Protein AF-A0AA46DY26-F1 (afdb_monomer_lite)

Radius of gyration: 20.24 Å; chains: 1; bounding box: 43×46×60 Å

Sequence (176 aa):
MKKRFLIAGLIAIAVITSTYAHGGAGKMSGNGYNRNSKNLNNRDYKFTNEEIEKYETELRAKYNIKNDEKIDYKKLTDKELEEFGEILMDSMVYDKERHEFMEKLMGGDNSEQLKYMHINTAINYLEGYGFGMGGMMGNNGIWGNNSDALDILKERYAKGEITKEEYNEMKAELTK

Structure (mmCIF, N/CA/C/O backbone):
data_AF-A0AA46DY26-F1
#
_entry.id   AF-A0AA46DY26-F1
#
loop_
_atom_site.group_PDB
_atom_site.id
_atom_site.type_symbol
_atom_site.label_atom_id
_atom_site.label_alt_id
_atom_site.label_comp_id
_atom_site.label_asym_id
_atom_site.label_entity_id
_atom_site.label_seq_id
_atom_site.pdbx_PDB_ins_code
_atom_site.Cartn_x
_atom_site.Cartn_y
_atom_site.Cartn_z
_atom_site.occupancy
_atom_site.B_iso_or_equiv
_atom_site.auth_seq_id
_atom_site.auth_comp_id
_atom_site.auth_asym_id
_atom_site.auth_atom_id
_atom_site.pdbx_PDB_model_num
ATOM 1 N N . MET A 1 1 ? 27.846 18.711 -0.268 1.00 37.69 1 MET A N 1
ATOM 2 C CA . MET A 1 1 ? 27.254 19.287 0.962 1.00 37.69 1 MET A CA 1
ATOM 3 C C . MET A 1 1 ? 25.818 18.792 1.076 1.00 37.69 1 MET A C 1
ATOM 5 O O . MET A 1 1 ? 24.986 19.203 0.281 1.00 37.69 1 MET A O 1
ATOM 9 N N . LYS A 1 2 ? 25.549 17.829 1.967 1.00 38.03 2 LYS A N 1
ATOM 10 C CA . LYS A 1 2 ? 24.224 17.205 2.123 1.00 38.03 2 LYS A CA 1
ATOM 11 C C . LYS A 1 2 ? 23.403 18.022 3.128 1.00 38.03 2 LYS A C 1
ATOM 13 O O . LYS A 1 2 ? 23.804 18.128 4.285 1.00 38.03 2 LYS A O 1
ATOM 18 N N . LYS A 1 3 ? 22.293 18.622 2.686 1.00 47.41 3 LYS A N 1
ATOM 19 C CA . LYS A 1 3 ? 21.331 19.303 3.564 1.00 47.41 3 LYS A CA 1
ATOM 20 C C . LYS A 1 3 ? 20.480 18.239 4.258 1.00 47.41 3 LYS A C 1
ATOM 22 O O . LYS A 1 3 ? 19.760 17.500 3.598 1.00 47.41 3 LYS A O 1
ATOM 27 N N . ARG A 1 4 ? 20.612 18.140 5.580 1.00 51.97 4 ARG A N 1
ATOM 28 C CA . ARG A 1 4 ? 19.738 17.341 6.442 1.00 51.97 4 ARG A CA 1
ATOM 29 C C . ARG A 1 4 ? 18.490 18.172 6.734 1.00 51.97 4 ARG A C 1
ATOM 31 O O . ARG A 1 4 ? 18.613 19.248 7.313 1.00 51.97 4 ARG A O 1
ATOM 38 N N . PHE A 1 5 ? 17.323 17.697 6.314 1.00 44.28 5 PHE A N 1
ATOM 39 C CA . PHE A 1 5 ? 16.048 18.259 6.743 1.00 44.28 5 PHE A CA 1
ATOM 40 C C . PHE A 1 5 ? 15.760 17.771 8.166 1.00 44.28 5 PHE A C 1
ATOM 42 O O . PHE A 1 5 ? 15.645 16.574 8.413 1.00 44.28 5 PHE A O 1
ATOM 49 N N . LEU A 1 6 ? 15.715 18.711 9.109 1.00 45.72 6 LEU A N 1
ATOM 50 C CA . LEU A 1 6 ? 15.220 18.497 10.464 1.00 45.72 6 LEU A CA 1
ATOM 51 C C . LEU A 1 6 ? 13.690 18.504 10.408 1.00 45.72 6 LEU A C 1
ATOM 53 O O . LEU A 1 6 ? 13.089 19.550 10.173 1.00 45.72 6 LEU A O 1
ATOM 57 N N . ILE A 1 7 ? 13.067 17.348 10.623 1.00 47.12 7 ILE A N 1
ATOM 58 C CA . ILE A 1 7 ? 11.626 17.252 10.865 1.00 47.12 7 ILE A CA 1
ATOM 59 C C . ILE A 1 7 ? 11.405 17.608 12.337 1.00 47.12 7 ILE A C 1
ATOM 61 O O . ILE A 1 7 ? 11.557 16.777 13.229 1.00 47.12 7 ILE A O 1
ATOM 65 N N . ALA A 1 8 ? 11.102 18.878 12.600 1.00 45.31 8 ALA A N 1
ATOM 66 C CA . ALA A 1 8 ? 10.642 19.345 13.901 1.00 45.31 8 ALA A CA 1
ATOM 67 C C . ALA A 1 8 ? 9.125 19.117 14.008 1.00 45.31 8 ALA A C 1
ATOM 69 O O . ALA A 1 8 ? 8.331 20.029 13.792 1.00 45.31 8 ALA A O 1
ATOM 70 N N . GLY A 1 9 ? 8.725 17.880 14.304 1.00 41.44 9 GLY A N 1
ATOM 71 C CA . GLY A 1 9 ? 7.358 17.539 14.698 1.00 41.44 9 GLY A CA 1
ATOM 72 C C . GLY A 1 9 ? 7.229 17.570 16.218 1.00 41.44 9 GLY A C 1
ATOM 73 O O . GLY A 1 9 ? 7.460 16.564 16.880 1.00 41.44 9 GLY A O 1
ATOM 74 N N . LEU A 1 10 ? 6.893 18.729 16.783 1.00 42.56 10 LEU A N 1
ATOM 75 C CA . LEU A 1 10 ? 6.471 18.850 18.181 1.00 42.56 10 LEU A CA 1
ATOM 76 C C . LEU A 1 10 ? 5.038 18.311 18.298 1.00 42.56 10 LEU A C 1
ATOM 78 O O . LEU A 1 10 ? 4.084 19.028 18.009 1.00 42.56 10 LEU A O 1
ATOM 82 N N . ILE A 1 11 ? 4.883 17.053 18.712 1.00 47.75 11 ILE A N 1
ATOM 83 C CA . ILE A 1 11 ? 3.586 16.505 19.121 1.00 47.75 11 ILE A CA 1
ATOM 84 C C . ILE A 1 11 ? 3.580 16.455 20.644 1.00 47.75 11 ILE A C 1
ATOM 86 O O . ILE A 1 11 ? 4.357 15.736 21.271 1.00 47.75 11 ILE A O 1
ATOM 90 N N . ALA A 1 12 ? 2.717 17.272 21.242 1.00 37.62 12 ALA A N 1
ATOM 91 C CA . ALA A 1 12 ? 2.448 17.235 22.667 1.00 37.62 12 ALA A CA 1
ATOM 92 C C . ALA A 1 12 ? 1.807 15.883 23.016 1.00 37.62 12 ALA A C 1
ATOM 94 O O . ALA A 1 12 ? 0.663 15.614 22.654 1.00 37.62 12 ALA A O 1
ATOM 95 N N . ILE A 1 13 ? 2.554 15.031 23.715 1.00 42.12 13 ILE A N 1
ATOM 96 C CA . ILE A 1 13 ? 2.046 13.776 24.267 1.00 42.12 13 ILE A CA 1
ATOM 97 C C . ILE A 1 13 ? 1.221 14.130 25.506 1.00 42.12 13 ILE A C 1
ATOM 99 O O . ILE A 1 13 ? 1.764 14.374 26.584 1.00 42.12 13 ILE A O 1
ATOM 103 N N . ALA A 1 14 ? -0.101 14.173 25.360 1.00 41.03 14 ALA A N 1
ATOM 104 C CA . ALA A 1 14 ? -0.999 14.132 26.503 1.00 41.03 14 ALA A CA 1
ATOM 105 C C . ALA A 1 14 ? -1.011 12.692 27.040 1.00 41.03 14 ALA A C 1
ATOM 107 O O . ALA A 1 14 ? -1.691 11.819 26.506 1.00 41.03 14 ALA A O 1
ATOM 108 N N . VAL A 1 15 ? -0.221 12.432 28.083 1.00 40.59 15 VAL A N 1
ATOM 109 C CA . VAL A 1 15 ? -0.263 11.164 28.819 1.00 40.59 15 VAL A CA 1
ATOM 110 C C . VAL A 1 15 ? -1.562 11.134 29.624 1.00 40.59 15 VAL A C 1
ATOM 112 O O . VAL A 1 15 ? -1.638 11.671 30.727 1.00 40.59 15 VAL A O 1
ATOM 115 N N . ILE A 1 16 ? -2.605 10.521 29.069 1.00 45.31 16 ILE A N 1
ATOM 116 C CA . ILE A 1 16 ? -3.805 10.167 29.827 1.00 45.31 16 ILE A CA 1
ATOM 117 C C . ILE A 1 16 ? -3.518 8.817 30.485 1.00 45.31 16 ILE A C 1
ATOM 119 O O . ILE A 1 16 ? -3.601 7.767 29.853 1.00 45.31 16 ILE A O 1
ATOM 123 N N . THR A 1 17 ? -3.150 8.830 31.764 1.00 39.25 17 THR A N 1
ATOM 124 C CA . THR A 1 17 ? -3.073 7.608 32.570 1.00 39.25 17 THR A CA 1
ATOM 125 C C . THR A 1 17 ? -4.491 7.139 32.892 1.00 39.25 17 THR A C 1
ATOM 127 O O . THR A 1 17 ? -5.068 7.548 33.899 1.00 39.25 17 THR A O 1
ATOM 130 N N . SER A 1 18 ? -5.078 6.290 32.046 1.00 40.31 18 SER A N 1
ATOM 131 C CA . SER A 1 18 ? -6.274 5.540 32.426 1.00 40.31 18 SER A CA 1
ATOM 132 C C . SER A 1 18 ? -5.855 4.326 33.253 1.00 40.31 18 SER A C 1
ATOM 134 O O . SER A 1 18 ? -5.157 3.432 32.772 1.00 40.31 18 SER A O 1
ATOM 136 N N . THR A 1 19 ? -6.272 4.296 34.511 1.00 39.16 19 THR A N 1
ATOM 137 C CA . THR A 1 19 ? -6.144 3.141 35.399 1.00 39.16 19 THR A CA 1
ATOM 138 C C . THR A 1 19 ? -6.890 1.943 34.812 1.00 39.16 19 THR A C 1
ATOM 140 O O . THR A 1 19 ? -8.111 1.979 34.668 1.00 39.16 19 THR A O 1
ATOM 143 N N . TYR A 1 20 ? -6.153 0.882 34.484 1.00 36.28 20 TYR A N 1
ATOM 144 C CA . TYR A 1 20 ? -6.699 -0.399 34.045 1.00 36.28 20 TYR A CA 1
ATOM 145 C C . TYR A 1 20 ? -7.425 -1.097 35.202 1.00 36.28 20 TYR A C 1
ATOM 147 O O . TYR A 1 20 ? -6.793 -1.606 36.127 1.00 36.28 20 TYR A O 1
ATOM 155 N N . ALA A 1 21 ? -8.753 -1.166 35.122 1.00 34.16 21 ALA A N 1
ATOM 156 C CA . ALA A 1 21 ? -9.543 -2.143 35.857 1.00 34.16 21 ALA A CA 1
ATOM 157 C C . ALA A 1 21 ? -9.731 -3.385 34.972 1.00 34.16 21 ALA A C 1
ATOM 159 O O . ALA A 1 21 ? -10.249 -3.304 33.861 1.00 34.16 21 ALA A O 1
ATOM 160 N N . HIS A 1 22 ? -9.269 -4.531 35.472 1.00 40.31 22 HIS A N 1
ATOM 161 C CA . HIS A 1 22 ? -9.513 -5.851 34.900 1.00 40.31 22 HIS A CA 1
ATOM 162 C C . HIS A 1 22 ? -11.003 -6.209 34.976 1.00 40.31 22 HIS A C 1
ATOM 164 O O . HIS A 1 22 ? -11.593 -6.148 36.054 1.00 40.31 22 HIS A O 1
ATOM 170 N N . GLY A 1 23 ? -11.580 -6.692 33.874 1.00 32.81 23 GLY A N 1
ATOM 171 C CA . GLY A 1 23 ? -12.849 -7.417 33.916 1.00 32.81 23 GLY A CA 1
ATOM 172 C C . GLY A 1 23 ? -13.535 -7.537 32.559 1.00 32.81 23 GLY A C 1
ATOM 173 O O . GLY A 1 23 ? -14.047 -6.552 32.047 1.00 32.81 23 GLY A O 1
ATOM 174 N N . GLY A 1 24 ? -13.604 -8.756 32.016 1.00 30.25 24 GLY A N 1
ATOM 175 C CA . GLY A 1 24 ? -14.543 -9.092 30.941 1.00 30.25 24 GLY A CA 1
ATOM 176 C C . GLY A 1 24 ? -13.944 -9.924 29.816 1.00 30.25 24 GLY A C 1
ATOM 177 O O . GLY A 1 24 ? -13.520 -9.396 28.797 1.00 30.25 24 GLY A O 1
ATOM 178 N N . ALA A 1 25 ? -13.957 -11.246 29.983 1.00 39.62 25 ALA A N 1
ATOM 179 C CA . ALA A 1 25 ? -13.706 -12.200 28.913 1.00 39.62 25 ALA A CA 1
ATOM 180 C C . ALA A 1 25 ? -14.820 -12.117 27.849 1.00 39.62 25 ALA A C 1
ATOM 182 O O . ALA A 1 25 ? -15.872 -12.741 27.988 1.00 39.62 25 ALA A O 1
ATOM 183 N N . GLY A 1 26 ? -14.582 -11.352 26.783 1.00 33.84 26 GLY A N 1
ATOM 184 C CA . GLY A 1 26 ? -15.334 -11.411 25.532 1.00 33.84 26 GLY A CA 1
ATOM 185 C C . GLY A 1 26 ? -14.635 -12.358 24.561 1.00 33.84 26 GLY A C 1
ATOM 186 O O . GLY A 1 26 ? -13.538 -12.081 24.089 1.00 33.84 26 GLY A O 1
ATOM 187 N N . LYS A 1 27 ? -15.250 -13.509 24.284 1.00 37.09 27 LYS A N 1
ATOM 188 C CA . LYS A 1 27 ? -14.771 -14.479 23.293 1.00 37.09 27 LYS A CA 1
ATOM 189 C C . LYS A 1 27 ? -14.920 -13.882 21.888 1.00 37.09 27 LYS A C 1
ATOM 191 O O . LYS A 1 27 ? -16.013 -13.920 21.333 1.00 37.09 27 LYS A O 1
ATOM 196 N N . MET A 1 28 ? -13.842 -13.365 21.302 1.00 37.88 28 MET A N 1
ATOM 197 C CA . MET A 1 28 ? -13.790 -13.127 19.857 1.00 37.88 28 MET A CA 1
ATOM 198 C C . MET A 1 28 ? -13.434 -14.444 19.165 1.00 37.88 28 MET A C 1
ATOM 200 O O . MET A 1 28 ? -12.349 -14.999 19.334 1.00 37.88 28 MET A O 1
ATOM 204 N N . SER A 1 29 ? -14.417 -14.975 18.443 1.00 33.75 29 SER A N 1
ATOM 205 C CA . SER A 1 29 ? -14.320 -16.159 17.596 1.00 33.75 29 SER A CA 1
ATOM 206 C C . SER A 1 29 ? -13.373 -15.872 16.431 1.00 33.75 29 SER A C 1
ATOM 208 O O . SER A 1 29 ? -13.790 -15.355 15.399 1.00 33.75 29 SER A O 1
ATOM 210 N N . GLY A 1 30 ? -12.089 -16.183 16.612 1.00 34.66 30 GLY A N 1
ATOM 211 C CA . GLY A 1 30 ? -11.100 -16.160 15.542 1.00 34.66 30 GLY A CA 1
ATOM 212 C C . GLY A 1 30 ? -11.401 -17.243 14.510 1.00 34.66 30 GLY A C 1
ATOM 213 O O . GLY A 1 30 ? -11.347 -18.433 14.821 1.00 34.66 30 GLY A O 1
ATOM 214 N N . ASN A 1 31 ? -11.699 -16.833 13.277 1.00 36.47 31 ASN A N 1
ATOM 215 C CA . ASN A 1 31 ? -11.614 -17.732 12.132 1.00 36.47 31 ASN A CA 1
ATOM 216 C C . ASN A 1 31 ? -10.130 -18.039 11.884 1.00 36.47 31 ASN A C 1
ATOM 218 O O . ASN A 1 31 ? -9.300 -17.140 11.762 1.00 36.47 31 ASN A O 1
ATOM 222 N N . GLY A 1 32 ? -9.801 -19.328 11.926 1.00 30.38 32 GLY A N 1
ATOM 223 C CA . GLY A 1 32 ? -8.446 -19.833 12.090 1.00 30.38 32 GLY A CA 1
ATOM 224 C C . GLY A 1 32 ? -7.531 -19.611 10.889 1.00 30.38 32 GLY A C 1
ATOM 225 O O . GLY A 1 32 ? -7.782 -20.111 9.796 1.00 30.38 32 GLY A O 1
ATOM 226 N N . TYR A 1 33 ? -6.390 -18.978 11.149 1.00 33.88 33 TYR A N 1
ATOM 227 C CA . TYR A 1 33 ? -5.194 -19.134 10.331 1.00 33.88 33 TYR A CA 1
ATOM 228 C C . TYR A 1 33 ? -4.517 -20.464 10.686 1.00 33.88 33 TYR A C 1
ATOM 230 O O . TYR A 1 33 ? -3.976 -20.646 11.780 1.00 33.88 33 TYR A O 1
ATOM 238 N N . ASN A 1 34 ? -4.571 -21.413 9.753 1.00 32.88 34 ASN A N 1
ATOM 239 C CA . ASN A 1 34 ? -3.884 -22.697 9.829 1.00 32.88 34 ASN A CA 1
ATOM 240 C C . ASN A 1 34 ? -2.366 -22.487 9.661 1.00 32.88 34 ASN A C 1
ATOM 242 O O . ASN A 1 34 ? -1.871 -22.310 8.550 1.00 32.88 34 ASN A O 1
ATOM 246 N N . ARG A 1 35 ? -1.626 -22.489 10.777 1.00 41.19 35 ARG A N 1
ATOM 247 C CA . ARG A 1 35 ? -0.157 -22.494 10.802 1.00 41.19 35 ARG A CA 1
ATOM 248 C C . ARG A 1 35 ? 0.355 -23.920 10.636 1.00 41.19 35 ARG A C 1
ATOM 250 O O . ARG A 1 35 ? 0.384 -24.687 11.597 1.00 41.19 35 ARG A O 1
ATOM 257 N N . ASN A 1 36 ? 0.826 -24.248 9.439 1.00 35.44 36 ASN A N 1
ATOM 258 C CA . ASN A 1 36 ? 1.697 -25.399 9.242 1.00 35.44 36 ASN A CA 1
ATOM 259 C C . ASN A 1 36 ? 2.683 -25.134 8.092 1.00 35.44 36 ASN A C 1
ATOM 261 O O . ASN A 1 36 ? 2.473 -25.567 6.965 1.00 35.44 36 ASN A O 1
ATOM 265 N N . SER A 1 37 ? 3.788 -24.443 8.379 1.00 37.09 37 SER A N 1
ATOM 266 C CA . SER A 1 37 ? 5.026 -24.636 7.621 1.00 37.09 37 SER A CA 1
ATOM 267 C C . SER A 1 37 ? 6.149 -24.927 8.616 1.00 37.09 37 SER A C 1
ATOM 269 O O . SER A 1 37 ? 6.512 -24.123 9.472 1.00 37.09 37 SER A O 1
ATOM 271 N N . LYS A 1 38 ? 6.615 -26.176 8.589 1.00 41.06 38 LYS A N 1
ATOM 272 C CA . LYS A 1 38 ? 7.798 -26.615 9.323 1.00 41.06 38 LYS A CA 1
ATOM 273 C C . LYS A 1 38 ? 9.011 -26.413 8.427 1.00 41.06 38 LYS A C 1
ATOM 275 O O . LYS A 1 38 ? 8.994 -26.876 7.293 1.00 41.06 38 LYS A O 1
ATOM 280 N N . ASN A 1 39 ? 10.059 -25.860 9.036 1.00 37.75 39 ASN A N 1
ATOM 281 C CA . ASN A 1 39 ? 11.457 -25.848 8.605 1.00 37.75 39 ASN A CA 1
ATOM 282 C C . ASN A 1 39 ? 11.775 -25.122 7.298 1.00 37.75 39 ASN A C 1
ATOM 284 O O . ASN A 1 39 ? 11.550 -25.669 6.230 1.00 37.75 39 ASN A O 1
ATOM 288 N N . LEU A 1 40 ? 12.476 -23.992 7.426 1.00 36.84 40 LEU A N 1
ATOM 289 C CA . LEU A 1 40 ? 13.821 -23.795 6.875 1.00 36.84 40 LEU A CA 1
ATOM 290 C C . LEU A 1 40 ? 14.530 -22.729 7.734 1.00 36.84 40 LEU A C 1
ATOM 292 O O . LEU A 1 40 ? 13.977 -21.673 8.025 1.00 36.84 40 LEU A O 1
ATOM 296 N N . ASN A 1 41 ? 15.729 -23.059 8.209 1.00 40.97 41 ASN A N 1
ATOM 297 C CA . ASN A 1 41 ? 16.563 -22.206 9.051 1.00 40.97 41 ASN A CA 1
ATOM 298 C C . ASN A 1 41 ? 17.195 -21.075 8.222 1.00 40.97 41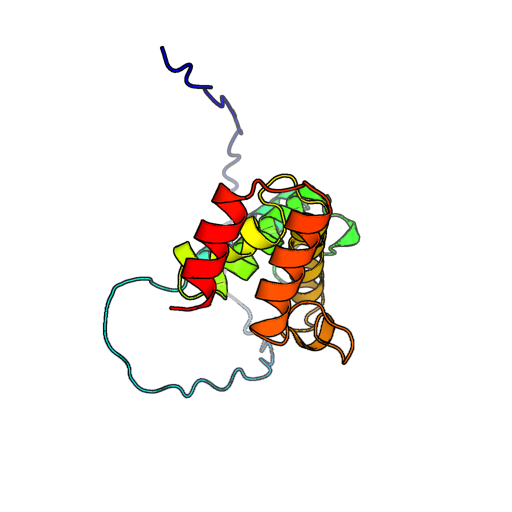 ASN A C 1
ATOM 300 O O . ASN A 1 41 ? 17.757 -21.371 7.168 1.00 40.97 41 ASN A O 1
ATOM 304 N N . ASN A 1 42 ? 17.199 -19.846 8.761 1.00 35.56 42 ASN A N 1
ATOM 305 C CA . ASN A 1 42 ? 18.363 -18.951 8.948 1.00 35.56 42 ASN A CA 1
ATOM 306 C C . ASN A 1 42 ? 18.032 -17.451 8.719 1.00 35.56 42 ASN A C 1
ATOM 308 O O . ASN A 1 42 ? 17.658 -17.066 7.615 1.00 35.56 42 ASN A O 1
ATOM 312 N N . ARG A 1 43 ? 18.326 -16.640 9.755 1.00 36.66 43 ARG A N 1
ATOM 313 C CA . ARG A 1 43 ? 18.389 -15.160 9.863 1.00 36.66 43 ARG A CA 1
ATOM 314 C C . ARG A 1 43 ? 17.100 -14.376 10.172 1.00 36.66 43 ARG A C 1
ATOM 316 O O . ARG A 1 43 ? 16.462 -13.816 9.296 1.00 36.66 43 ARG A O 1
ATOM 323 N N . ASP A 1 44 ? 16.796 -14.296 11.470 1.00 39.75 44 ASP A N 1
ATOM 324 C CA . ASP A 1 44 ? 16.598 -13.053 12.244 1.00 39.75 44 ASP A CA 1
ATOM 325 C C . ASP A 1 44 ? 15.869 -11.865 11.590 1.00 39.75 44 ASP A C 1
ATOM 327 O O . ASP A 1 44 ? 16.287 -10.718 11.738 1.00 39.75 44 ASP A O 1
ATOM 331 N N . TYR A 1 45 ? 14.723 -12.103 10.956 1.00 39.34 45 TYR A N 1
ATOM 332 C CA . TYR A 1 45 ? 13.703 -11.066 10.834 1.00 39.34 45 TYR A CA 1
ATOM 333 C C . TYR A 1 45 ? 12.423 -11.545 11.505 1.00 39.34 45 TYR A C 1
ATOM 335 O O . TYR A 1 45 ? 11.709 -12.432 11.032 1.00 39.34 45 TYR A O 1
ATOM 343 N N . LYS A 1 46 ? 12.193 -11.013 12.705 1.00 42.78 46 LYS A N 1
ATOM 344 C CA . LYS A 1 46 ? 11.006 -11.294 13.495 1.00 42.78 46 LYS A CA 1
ATOM 345 C C . LYS A 1 46 ? 9.883 -10.469 12.881 1.00 42.78 46 LYS A C 1
ATOM 347 O O . LYS A 1 46 ? 9.800 -9.277 13.114 1.00 42.78 46 LYS A O 1
ATOM 352 N N . PHE A 1 47 ? 9.068 -11.140 12.077 1.00 52.16 47 PHE A N 1
ATOM 353 C CA . PHE A 1 47 ? 7.682 -10.798 11.769 1.00 52.16 47 PHE A CA 1
ATOM 354 C C . PHE A 1 47 ? 7.066 -10.018 12.933 1.00 52.16 47 PHE A C 1
ATOM 356 O O . PHE A 1 47 ? 7.028 -10.564 14.045 1.00 52.16 47 PHE A O 1
ATOM 363 N N . THR A 1 48 ? 6.585 -8.791 12.733 1.00 59.84 48 THR A N 1
ATOM 364 C CA . THR A 1 48 ? 5.847 -8.149 13.814 1.00 59.84 48 THR A CA 1
ATOM 365 C C . THR A 1 48 ? 4.483 -7.669 13.354 1.00 59.84 48 THR A C 1
ATOM 367 O O . THR A 1 48 ? 4.319 -6.628 12.734 1.00 59.84 48 THR A O 1
ATOM 370 N N . ASN A 1 49 ? 3.467 -8.406 13.801 1.00 74.94 49 ASN A N 1
ATOM 371 C CA . ASN A 1 49 ? 2.155 -7.821 14.047 1.00 74.94 49 ASN A CA 1
ATOM 372 C C . ASN A 1 49 ? 2.272 -6.520 14.868 1.00 74.94 49 ASN A C 1
ATOM 374 O O . ASN A 1 49 ? 1.358 -5.722 14.824 1.00 74.94 49 ASN A O 1
ATOM 378 N N . GLU A 1 50 ? 3.386 -6.283 15.573 1.00 86.00 50 GLU A N 1
ATOM 379 C CA . GLU A 1 50 ? 3.681 -5.058 16.321 1.00 86.00 50 GLU A CA 1
ATOM 380 C C . GLU A 1 50 ? 3.626 -3.788 15.463 1.00 86.00 50 GLU A C 1
ATOM 382 O O . GLU A 1 50 ? 3.039 -2.815 15.919 1.00 86.00 50 GLU A O 1
ATOM 387 N N . GLU A 1 51 ? 4.176 -3.757 14.242 1.00 88.12 51 GLU A N 1
ATOM 388 C CA . GLU A 1 51 ? 4.105 -2.551 13.392 1.00 88.12 51 GLU A CA 1
ATOM 389 C C . GLU A 1 51 ? 2.675 -2.274 12.916 1.00 88.12 51 GLU A C 1
ATOM 391 O O . GLU A 1 51 ? 2.214 -1.132 12.971 1.00 88.12 51 GLU A O 1
ATOM 396 N N . ILE A 1 52 ? 1.946 -3.331 12.551 1.00 90.69 52 ILE A N 1
ATOM 397 C CA . ILE A 1 52 ? 0.524 -3.265 12.193 1.00 90.69 52 ILE A CA 1
ATOM 398 C C . ILE A 1 52 ? -0.304 -2.791 13.398 1.00 90.69 52 ILE A C 1
ATOM 400 O O . ILE A 1 52 ? -1.049 -1.821 13.300 1.00 90.69 52 ILE A O 1
ATOM 404 N N . GLU A 1 53 ? -0.142 -3.434 14.557 1.00 91.94 53 GLU A N 1
ATOM 405 C CA . GLU A 1 53 ? -0.841 -3.125 15.811 1.00 91.94 53 GLU A CA 1
ATOM 406 C C . GLU A 1 53 ? -0.528 -1.705 16.295 1.00 91.94 53 GLU A C 1
ATOM 408 O O . GLU A 1 53 ? -1.415 -0.988 16.772 1.00 91.94 53 GLU A O 1
ATOM 413 N N . LYS A 1 54 ? 0.727 -1.267 16.154 1.00 93.62 54 LYS A N 1
ATOM 414 C CA . LYS A 1 54 ? 1.155 0.092 16.478 1.00 93.62 54 LYS A CA 1
ATOM 415 C C . LYS A 1 54 ? 0.456 1.103 15.575 1.00 93.62 54 LYS A C 1
ATOM 417 O O . LYS A 1 54 ? -0.136 2.045 16.099 1.00 93.62 54 LYS A O 1
ATOM 422 N N . TYR A 1 55 ? 0.470 0.897 14.258 1.00 95.06 55 TYR A N 1
ATOM 423 C CA . TYR A 1 55 ? -0.184 1.814 13.322 1.00 95.06 55 TYR A CA 1
ATOM 424 C C . TYR A 1 55 ? -1.708 1.843 13.525 1.00 95.06 55 TYR A C 1
ATOM 426 O O . TYR A 1 55 ? -2.312 2.915 13.576 1.00 95.06 55 TYR A O 1
ATOM 434 N N . GLU A 1 56 ? -2.345 0.692 13.765 1.00 93.88 56 GLU A N 1
ATOM 435 C CA . GLU A 1 56 ? -3.763 0.636 14.138 1.00 93.88 56 GLU A CA 1
ATOM 436 C C . GLU A 1 56 ? -4.056 1.416 15.424 1.00 93.88 56 GLU A C 1
ATOM 438 O O . GLU A 1 56 ? -5.058 2.129 15.504 1.00 93.88 56 GLU A O 1
ATOM 443 N N . THR A 1 57 ? -3.190 1.305 16.434 1.00 95.31 57 THR A N 1
ATOM 444 C CA . THR A 1 57 ? -3.328 2.046 17.696 1.00 95.31 57 THR A CA 1
ATOM 445 C C . THR A 1 57 ? -3.241 3.554 17.460 1.00 95.31 57 THR A C 1
ATOM 447 O O . THR A 1 57 ? -4.040 4.311 18.018 1.00 95.31 57 THR A O 1
ATOM 450 N N . GLU A 1 58 ? -2.322 4.000 16.603 1.00 95.56 58 GLU A N 1
ATOM 451 C CA . GLU A 1 58 ? -2.176 5.406 16.214 1.00 95.56 58 GLU A CA 1
ATOM 452 C C . GLU A 1 58 ? -3.424 5.926 15.482 1.00 95.56 58 GLU A C 1
ATOM 454 O O . GLU A 1 58 ? -3.960 6.975 15.854 1.00 95.56 58 GLU A O 1
ATOM 459 N N . LEU A 1 59 ? -3.956 5.169 14.515 1.00 96.06 59 LEU A N 1
ATOM 460 C CA . LEU A 1 59 ? -5.204 5.506 13.819 1.00 96.06 59 LEU A CA 1
ATOM 461 C C . LEU A 1 59 ? -6.392 5.574 14.787 1.00 96.06 59 LEU A C 1
ATOM 463 O O . LEU A 1 59 ? -7.176 6.525 14.756 1.00 96.06 59 LEU A O 1
ATOM 467 N N . ARG A 1 60 ? -6.521 4.597 15.689 1.00 95.88 60 ARG A N 1
ATOM 468 C CA . ARG A 1 60 ? -7.594 4.570 16.692 1.00 95.88 60 ARG A CA 1
ATOM 469 C C . ARG A 1 60 ? -7.534 5.779 17.613 1.00 95.88 60 ARG A C 1
ATOM 471 O O . ARG A 1 60 ? -8.563 6.413 17.840 1.00 95.88 60 ARG A O 1
ATOM 478 N N . ALA A 1 61 ? -6.343 6.140 18.088 1.00 96.75 61 ALA A N 1
ATOM 479 C CA . ALA A 1 61 ? -6.143 7.330 18.905 1.00 96.75 61 ALA A CA 1
ATOM 480 C C . ALA A 1 61 ? -6.496 8.612 18.133 1.00 96.75 61 ALA A C 1
ATOM 482 O O . ALA A 1 61 ? -7.224 9.460 18.649 1.00 96.75 61 ALA A O 1
ATOM 483 N N . LYS A 1 62 ? -6.040 8.731 16.880 1.00 96.62 62 LYS A N 1
ATOM 484 C CA . LYS A 1 62 ? -6.286 9.899 16.022 1.00 96.62 62 LYS A CA 1
ATOM 485 C C . LYS A 1 62 ? -7.772 10.129 15.746 1.00 96.62 62 LYS A C 1
ATOM 487 O O . LYS A 1 62 ? -8.230 11.270 15.767 1.00 96.62 62 LYS A O 1
ATOM 492 N N . TYR A 1 63 ? -8.521 9.058 15.500 1.00 95.19 63 TYR A N 1
ATOM 493 C CA . TYR A 1 63 ? -9.937 9.116 15.131 1.00 95.19 63 TYR A CA 1
ATOM 494 C C . TYR A 1 63 ? -10.897 8.820 16.293 1.00 95.19 63 TYR A C 1
ATOM 496 O O . TYR A 1 63 ? -12.107 8.741 16.074 1.00 95.19 63 TYR A O 1
ATOM 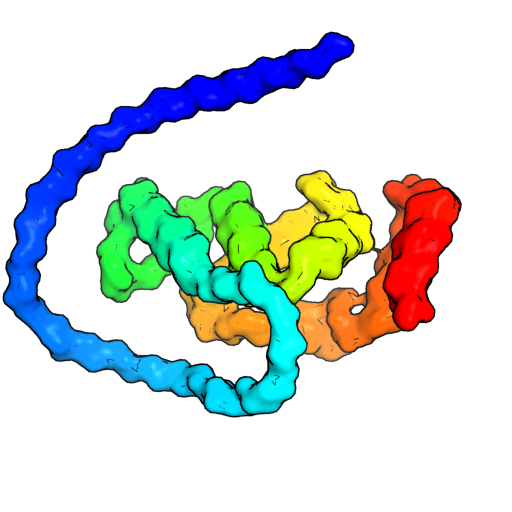504 N N . ASN A 1 64 ? -10.377 8.691 17.519 1.00 96.19 64 ASN A N 1
ATOM 505 C CA . ASN A 1 64 ? -11.134 8.367 18.732 1.00 96.19 64 ASN A CA 1
ATOM 506 C C . ASN A 1 64 ? -12.018 7.110 18.574 1.00 96.19 64 ASN A C 1
ATOM 508 O O . ASN A 1 64 ? -13.202 7.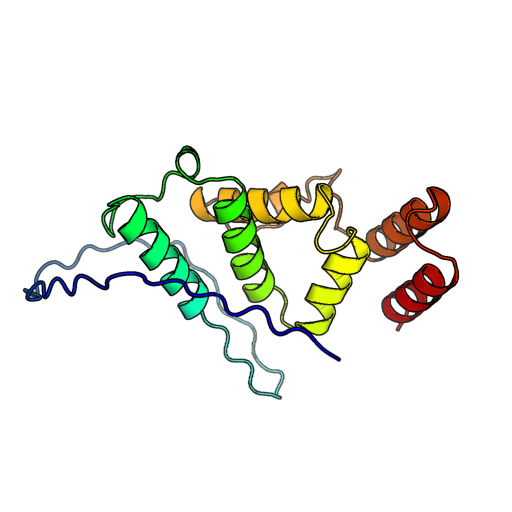110 18.915 1.00 96.19 64 ASN A O 1
ATOM 512 N N . ILE A 1 65 ? -11.435 6.051 18.011 1.00 93.81 65 ILE A N 1
ATOM 513 C CA . ILE A 1 65 ? -12.085 4.761 17.746 1.00 93.81 65 ILE A CA 1
ATOM 514 C C . ILE A 1 65 ? -11.784 3.824 18.916 1.00 93.81 65 ILE A C 1
ATOM 516 O O . ILE A 1 65 ? -10.626 3.669 19.307 1.00 93.81 65 ILE A O 1
ATOM 520 N N . LYS A 1 66 ? -12.805 3.169 19.477 1.00 93.56 66 LYS A N 1
ATOM 521 C CA . LYS A 1 66 ? -12.595 2.203 20.569 1.00 93.56 66 LYS A CA 1
ATOM 522 C C . LYS A 1 66 ? -11.953 0.912 20.061 1.00 93.56 66 LYS A C 1
ATOM 524 O O . LYS A 1 66 ? -12.059 0.584 18.886 1.00 93.56 66 LYS A O 1
ATOM 529 N N . ASN A 1 67 ? -11.314 0.150 20.948 1.00 87.19 67 ASN A N 1
ATOM 530 C CA . ASN A 1 67 ? -10.598 -1.081 20.578 1.00 87.19 67 ASN A CA 1
ATOM 531 C C . ASN A 1 67 ? -11.498 -2.172 19.972 1.00 87.19 67 ASN A C 1
ATOM 533 O O . ASN A 1 67 ? -11.026 -2.985 19.186 1.00 87.19 67 ASN A O 1
ATOM 537 N N . ASP A 1 68 ? -12.779 -2.194 20.330 1.00 88.25 68 ASP A N 1
ATOM 538 C CA . ASP A 1 68 ? -13.784 -3.138 19.839 1.00 88.25 68 ASP A CA 1
ATOM 539 C C . ASP A 1 68 ? -14.514 -2.653 18.574 1.00 88.25 68 ASP A C 1
ATOM 541 O O . ASP A 1 68 ? -15.245 -3.418 17.945 1.00 88.25 68 ASP A O 1
ATOM 545 N N . GLU A 1 69 ? -14.305 -1.398 18.172 1.00 92.00 69 GLU A N 1
ATOM 546 C CA . GLU A 1 69 ? -14.893 -0.820 16.967 1.00 92.00 69 GLU A CA 1
ATOM 547 C C . GLU A 1 69 ? -14.004 -1.092 15.740 1.00 92.00 69 GLU A C 1
ATOM 549 O O . GLU A 1 69 ? -12.771 -1.064 15.805 1.00 92.00 69 GLU A O 1
ATOM 554 N N . LYS A 1 70 ? -14.626 -1.347 14.586 1.00 93.25 70 LYS A N 1
ATOM 555 C CA . LYS A 1 70 ? -13.918 -1.458 13.302 1.00 93.25 70 LYS A CA 1
ATOM 556 C C . LYS A 1 70 ? -13.461 -0.068 12.848 1.00 93.25 70 LYS A C 1
ATOM 558 O O . LYS A 1 70 ? -14.231 0.890 12.920 1.00 93.25 70 LYS A O 1
ATOM 563 N N . ILE A 1 71 ? -12.225 0.034 12.359 1.00 93.94 71 ILE A N 1
ATOM 564 C CA . ILE A 1 71 ? -11.722 1.266 11.744 1.00 93.94 71 ILE A CA 1
ATOM 565 C C . ILE A 1 71 ? -12.448 1.466 10.406 1.00 93.94 71 ILE A C 1
ATOM 567 O O . ILE A 1 71 ? -12.402 0.609 9.527 1.00 93.94 71 ILE A O 1
ATOM 571 N N . ASP A 1 72 ? -13.144 2.594 10.265 1.00 95.44 72 ASP A N 1
ATOM 572 C CA . ASP A 1 72 ? -13.853 2.967 9.038 1.00 95.44 72 ASP A CA 1
ATOM 573 C C . ASP A 1 72 ? -12.886 3.638 8.059 1.00 95.44 72 ASP A C 1
ATOM 575 O O . ASP A 1 72 ? -12.582 4.825 8.203 1.00 95.44 72 ASP A O 1
ATOM 579 N N . TYR A 1 73 ? -12.421 2.883 7.058 1.00 94.38 73 TYR A N 1
ATOM 580 C CA . TYR A 1 73 ? -11.444 3.344 6.065 1.00 94.38 73 TYR A CA 1
ATOM 581 C C . TYR A 1 73 ? -11.887 4.617 5.323 1.00 94.38 73 TYR A C 1
ATOM 583 O O . TYR A 1 73 ? -11.046 5.376 4.856 1.00 94.38 73 TYR A O 1
ATOM 591 N N . LYS A 1 74 ? -13.195 4.909 5.254 1.00 96.62 74 LYS A N 1
ATOM 592 C CA . LYS A 1 74 ? -13.727 6.113 4.591 1.00 96.62 74 LYS A CA 1
ATOM 593 C C . LYS A 1 74 ? -13.399 7.409 5.334 1.00 96.62 74 LYS A C 1
ATOM 595 O O . LYS A 1 74 ? -13.616 8.490 4.793 1.00 96.62 74 LYS A O 1
ATOM 600 N N . LYS A 1 75 ? -12.926 7.313 6.580 1.00 95.81 75 LYS A N 1
ATOM 601 C CA . LYS A 1 75 ? -12.480 8.454 7.393 1.00 95.81 75 LYS A CA 1
ATOM 602 C C . LYS A 1 75 ? -10.978 8.714 7.278 1.00 95.81 75 LYS A C 1
ATOM 604 O O . LYS A 1 75 ? -10.518 9.767 7.725 1.00 95.81 75 LYS A O 1
ATOM 609 N N . LEU A 1 76 ? -10.232 7.762 6.724 1.00 96.44 76 LEU A N 1
ATOM 610 C CA . LEU A 1 76 ? -8.790 7.850 6.552 1.00 96.44 76 LEU A CA 1
ATOM 611 C C . LEU A 1 76 ? -8.492 8.622 5.268 1.00 96.44 76 LEU A C 1
ATOM 613 O O . LEU A 1 76 ? -9.255 8.588 4.303 1.00 96.44 76 LEU A O 1
ATOM 617 N N . THR A 1 77 ? -7.381 9.342 5.269 1.00 97.44 77 THR A N 1
ATOM 618 C CA . THR A 1 77 ? -6.847 9.974 4.063 1.00 97.44 77 THR A CA 1
ATOM 619 C C . THR A 1 77 ? -6.162 8.939 3.173 1.00 97.44 77 THR A C 1
ATOM 621 O O . THR A 1 77 ? -5.664 7.928 3.666 1.00 97.44 77 THR A O 1
ATOM 624 N N . ASP A 1 78 ? -6.056 9.227 1.872 1.00 95.50 78 ASP A N 1
ATOM 625 C CA . ASP A 1 78 ? -5.306 8.387 0.925 1.00 95.50 78 ASP A CA 1
ATOM 626 C C . ASP A 1 78 ? -3.889 8.090 1.420 1.00 95.50 78 ASP A C 1
ATOM 628 O O . ASP A 1 78 ? -3.422 6.966 1.299 1.00 95.50 78 ASP A O 1
ATOM 632 N N . LYS A 1 79 ? -3.232 9.084 2.031 1.00 95.81 79 LYS A N 1
ATOM 633 C CA . LYS A 1 79 ? -1.880 8.940 2.571 1.00 95.81 79 LYS A CA 1
ATOM 634 C C . LYS A 1 79 ? -1.812 7.946 3.734 1.00 95.81 79 LYS A C 1
ATOM 636 O O . LYS A 1 79 ? -0.868 7.178 3.815 1.00 95.81 79 LYS A O 1
ATOM 641 N N . GLU A 1 80 ? -2.796 7.947 4.628 1.00 97.62 80 GLU A N 1
ATOM 642 C CA . GLU A 1 80 ? -2.838 6.979 5.735 1.00 97.62 80 GLU A CA 1
ATOM 643 C C . GLU A 1 80 ? -3.142 5.567 5.242 1.00 97.62 80 GLU A C 1
ATOM 645 O O . GLU A 1 80 ? -2.623 4.597 5.780 1.00 97.62 80 GLU A O 1
ATOM 650 N N . LEU A 1 81 ? -3.981 5.441 4.211 1.00 96.25 81 LEU A N 1
ATOM 651 C CA . LEU A 1 81 ? -4.255 4.152 3.579 1.00 96.25 81 LEU A CA 1
ATOM 652 C C . LEU A 1 81 ? -3.034 3.633 2.813 1.00 96.25 81 LEU A C 1
ATOM 654 O O . LEU A 1 81 ? -2.766 2.438 2.844 1.00 96.25 81 LEU A O 1
ATOM 658 N N . GLU A 1 82 ? -2.290 4.516 2.153 1.00 94.31 82 GLU A N 1
ATOM 659 C CA . GLU A 1 82 ? -1.040 4.194 1.468 1.00 94.31 82 GLU A CA 1
ATOM 660 C C . GLU A 1 82 ? 0.047 3.754 2.459 1.00 94.31 82 GLU A C 1
ATOM 662 O O . GLU A 1 82 ? 0.595 2.667 2.310 1.00 94.31 82 GLU A O 1
ATOM 667 N N . GLU A 1 83 ? 0.297 4.530 3.518 1.00 94.12 83 GLU A N 1
ATOM 668 C CA . GLU A 1 83 ? 1.247 4.167 4.581 1.00 94.12 83 GLU A CA 1
ATOM 669 C C . GLU A 1 83 ? 0.856 2.859 5.279 1.00 94.12 83 GLU A C 1
ATOM 671 O O . GLU A 1 83 ? 1.714 2.034 5.583 1.00 94.12 83 GLU A O 1
ATOM 676 N N . PHE A 1 84 ? -0.438 2.632 5.521 1.00 94.31 84 PHE A N 1
ATOM 677 C CA . PHE A 1 84 ? -0.867 1.377 6.122 1.00 94.31 84 PHE A CA 1
ATOM 678 C C . PHE A 1 84 ? -0.698 0.201 5.156 1.00 94.31 84 PHE A C 1
ATOM 680 O O . PHE A 1 84 ? -0.270 -0.874 5.562 1.00 94.31 84 PHE A O 1
ATOM 687 N N . GLY A 1 85 ? -1.005 0.408 3.875 1.00 91.56 85 GLY A N 1
ATOM 688 C CA . GLY A 1 85 ? -0.807 -0.571 2.812 1.00 91.56 85 GLY A CA 1
ATOM 689 C C . GLY A 1 85 ? 0.639 -1.030 2.690 1.00 91.56 85 GLY A C 1
ATOM 690 O O . GLY A 1 85 ? 0.873 -2.232 2.620 1.00 91.56 85 GLY A O 1
ATOM 691 N N . GLU A 1 86 ? 1.575 -0.083 2.745 1.00 90.62 86 GLU A N 1
ATOM 692 C CA . GLU A 1 86 ? 3.022 -0.322 2.785 1.00 90.62 86 GLU A CA 1
ATOM 693 C C . GLU A 1 86 ? 3.397 -1.248 3.947 1.00 90.62 86 GLU A C 1
ATOM 695 O O . GLU A 1 86 ? 3.932 -2.332 3.733 1.00 90.62 86 GLU A O 1
ATOM 700 N N . ILE A 1 87 ? 3.004 -0.890 5.178 1.00 91.00 87 ILE A N 1
ATOM 701 C CA . ILE A 1 87 ? 3.275 -1.692 6.386 1.00 91.00 87 ILE A CA 1
ATOM 702 C C . ILE A 1 87 ? 2.709 -3.113 6.242 1.00 91.00 87 ILE A C 1
ATOM 704 O O . ILE A 1 87 ? 3.336 -4.103 6.627 1.00 91.00 87 ILE A O 1
ATOM 708 N N . LEU A 1 88 ? 1.505 -3.232 5.679 1.00 89.12 88 LEU A N 1
ATOM 709 C CA . LEU A 1 88 ? 0.868 -4.521 5.442 1.00 89.12 88 LEU A CA 1
ATOM 710 C C . LEU A 1 88 ? 1.626 -5.350 4.396 1.00 89.12 88 LEU A C 1
ATOM 712 O O . LEU A 1 88 ? 1.768 -6.559 4.575 1.00 89.12 88 LEU A O 1
ATOM 716 N N . MET A 1 89 ? 2.116 -4.743 3.318 1.00 84.50 89 MET A N 1
ATOM 717 C CA . MET A 1 89 ? 2.879 -5.436 2.274 1.00 84.50 89 MET A CA 1
ATOM 718 C C . MET A 1 89 ? 4.266 -5.837 2.728 1.00 84.50 89 MET A C 1
ATOM 720 O O . MET A 1 89 ? 4.646 -6.989 2.517 1.00 84.50 89 MET A O 1
ATOM 724 N N . ASP A 1 90 ? 4.966 -4.945 3.422 1.00 84.44 90 ASP A N 1
ATOM 725 C CA . ASP A 1 90 ? 6.228 -5.241 4.093 1.00 84.44 90 ASP A CA 1
ATOM 726 C C . ASP A 1 90 ? 6.073 -6.458 5.014 1.00 84.44 90 ASP A C 1
ATOM 728 O O . ASP A 1 90 ? 6.922 -7.349 5.034 1.00 84.44 90 ASP A O 1
ATOM 732 N N . SER A 1 91 ? 4.934 -6.578 5.710 1.00 79.75 91 SER A N 1
ATOM 733 C CA . SER A 1 91 ? 4.652 -7.745 6.556 1.00 79.75 91 SER A CA 1
ATOM 734 C C . SER A 1 91 ? 4.460 -9.057 5.775 1.00 79.75 91 SER A C 1
ATOM 736 O O . SER A 1 91 ? 4.602 -10.143 6.340 1.00 79.75 91 SER A O 1
ATOM 738 N N . MET A 1 92 ? 4.133 -8.986 4.481 1.00 72.31 92 MET A N 1
ATOM 739 C CA . MET A 1 92 ? 3.884 -10.143 3.615 1.00 72.31 92 MET A CA 1
ATOM 740 C C . MET A 1 92 ? 5.100 -10.559 2.789 1.00 72.31 92 MET A C 1
ATOM 742 O O . MET A 1 92 ? 5.233 -11.739 2.442 1.00 72.31 92 MET A O 1
ATOM 746 N N . VAL A 1 93 ? 5.985 -9.622 2.452 1.00 66.50 93 VAL A N 1
ATOM 747 C CA . VAL A 1 93 ? 7.187 -9.914 1.678 1.00 66.50 93 VAL A CA 1
ATOM 748 C C . VAL A 1 93 ? 8.313 -10.289 2.642 1.00 66.50 93 VAL A C 1
ATOM 750 O O . VAL A 1 93 ? 8.896 -9.453 3.313 1.00 66.50 93 VAL A O 1
ATOM 753 N N . TYR A 1 94 ? 8.668 -11.578 2.681 1.00 65.06 94 TYR A N 1
ATOM 754 C CA . TYR A 1 94 ? 9.750 -12.110 3.533 1.00 65.06 94 TYR A CA 1
ATOM 755 C C . TYR A 1 94 ? 11.142 -11.494 3.282 1.00 65.06 94 TYR A C 1
ATOM 757 O O . TYR A 1 94 ? 12.078 -11.786 4.026 1.00 65.06 94 TYR A O 1
ATOM 765 N N . ASP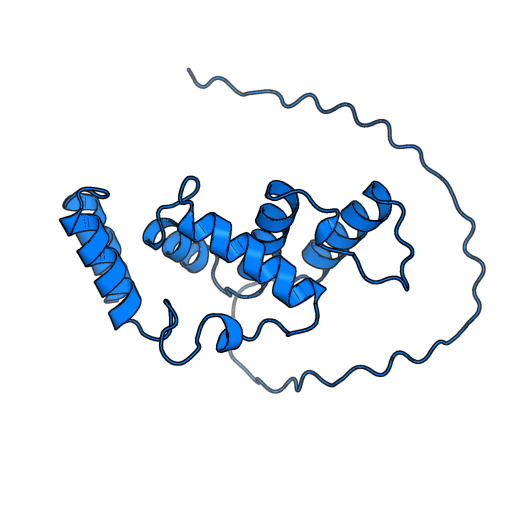 A 1 95 ? 11.293 -10.695 2.228 1.00 72.88 95 ASP A N 1
ATOM 766 C CA . ASP A 1 95 ? 12.553 -10.116 1.782 1.00 72.88 95 ASP A CA 1
ATOM 767 C C . ASP A 1 95 ? 12.349 -8.652 1.369 1.00 72.88 95 ASP A C 1
ATOM 769 O O . ASP A 1 95 ? 11.725 -8.359 0.348 1.00 72.88 95 ASP A O 1
ATOM 773 N N . LYS A 1 96 ? 12.907 -7.734 2.161 1.00 76.19 96 LYS A N 1
ATOM 774 C CA . LYS A 1 96 ? 12.839 -6.289 1.917 1.00 76.19 96 LYS A CA 1
ATOM 775 C C . LYS A 1 96 ? 13.425 -5.899 0.563 1.00 76.19 96 LYS A C 1
ATOM 777 O O . LYS A 1 96 ? 12.874 -5.036 -0.109 1.00 76.19 96 LYS A O 1
ATOM 782 N N . GLU A 1 97 ? 14.504 -6.553 0.131 1.00 79.06 97 GLU A N 1
ATOM 783 C CA . GLU A 1 97 ? 15.102 -6.278 -1.181 1.00 79.06 97 GLU A CA 1
ATOM 784 C C . GLU A 1 97 ? 14.121 -6.637 -2.297 1.00 79.06 97 GLU A C 1
ATOM 786 O O . GLU A 1 97 ? 14.004 -5.927 -3.295 1.00 79.06 97 GLU A O 1
ATOM 791 N N . ARG A 1 98 ? 13.351 -7.708 -2.094 1.00 74.56 98 ARG A N 1
ATOM 792 C CA . ARG A 1 98 ? 12.304 -8.123 -3.020 1.00 74.56 98 ARG A CA 1
ATOM 793 C C . ARG A 1 98 ? 11.107 -7.175 -3.009 1.00 74.56 98 ARG A C 1
ATOM 795 O O . ARG A 1 98 ? 10.535 -6.962 -4.075 1.00 74.56 98 ARG A O 1
ATOM 802 N N . HIS A 1 99 ? 10.742 -6.613 -1.857 1.00 80.00 99 HIS A N 1
ATOM 803 C CA . HIS A 1 99 ? 9.682 -5.608 -1.772 1.00 80.00 99 HIS A CA 1
ATOM 804 C C . HIS A 1 99 ? 10.080 -4.339 -2.535 1.00 80.00 99 HIS A C 1
ATOM 806 O O . HIS A 1 99 ? 9.427 -3.996 -3.517 1.00 80.00 99 HIS A O 1
ATOM 812 N N . GLU A 1 100 ? 11.240 -3.763 -2.209 1.00 83.25 100 GLU A N 1
ATOM 813 C CA . GLU A 1 100 ? 11.783 -2.577 -2.889 1.00 83.25 100 GLU A CA 1
ATOM 814 C C . GLU A 1 100 ? 11.959 -2.802 -4.399 1.00 83.25 100 GLU A C 1
ATOM 816 O O . GLU A 1 100 ? 11.822 -1.893 -5.223 1.00 83.25 100 GLU A O 1
ATOM 821 N N . PHE A 1 101 ? 12.293 -4.031 -4.796 1.00 83.00 101 PHE A N 1
ATOM 822 C CA . PHE A 1 101 ? 12.372 -4.400 -6.200 1.00 83.00 101 PHE A CA 1
ATOM 823 C C . PHE A 1 101 ? 10.994 -4.410 -6.880 1.00 83.00 101 PHE A C 1
ATOM 825 O O . PHE A 1 101 ? 10.862 -3.902 -7.997 1.00 83.00 101 PHE A O 1
ATOM 832 N N . MET A 1 102 ? 9.959 -4.941 -6.221 1.00 78.88 102 MET A N 1
ATOM 833 C CA . MET A 1 102 ? 8.585 -4.911 -6.734 1.00 78.88 102 MET A CA 1
ATOM 834 C C . MET A 1 102 ? 8.052 -3.481 -6.849 1.00 78.88 102 MET A C 1
ATOM 836 O O . MET A 1 102 ? 7.479 -3.139 -7.884 1.00 78.88 102 MET A O 1
ATOM 840 N N . GLU A 1 103 ? 8.315 -2.620 -5.867 1.00 85.62 103 GLU A N 1
ATOM 841 C CA . GLU A 1 103 ? 7.962 -1.198 -5.932 1.00 85.62 103 GLU A CA 1
ATOM 842 C C . GLU A 1 103 ? 8.597 -0.522 -7.150 1.00 85.62 103 GLU A C 1
ATOM 844 O O . GLU A 1 103 ? 7.913 0.109 -7.963 1.00 85.62 103 GLU A O 1
ATOM 849 N N . LYS A 1 104 ? 9.910 -0.720 -7.343 1.00 84.62 104 LYS A N 1
ATOM 850 C CA . LYS A 1 104 ? 10.647 -0.185 -8.498 1.00 84.62 104 LYS A CA 1
ATOM 851 C C . LYS A 1 104 ? 10.069 -0.670 -9.815 1.00 84.62 104 LYS A C 1
ATOM 853 O O . LYS A 1 104 ? 9.952 0.136 -10.739 1.00 84.62 104 LYS A O 1
ATOM 858 N N . LEU A 1 105 ? 9.671 -1.939 -9.910 1.00 80.88 105 LEU A N 1
ATOM 859 C CA . LEU A 1 105 ? 8.995 -2.483 -11.090 1.00 80.88 105 LEU A CA 1
ATOM 860 C C . LEU A 1 105 ? 7.638 -1.813 -11.340 1.00 80.88 105 LEU A C 1
ATOM 862 O O . LEU A 1 105 ? 7.311 -1.535 -12.495 1.00 80.88 105 LEU A O 1
ATOM 866 N N . MET A 1 106 ? 6.896 -1.473 -10.286 1.00 77.38 106 MET A N 1
ATOM 867 C CA . MET A 1 106 ? 5.596 -0.794 -10.364 1.00 77.38 106 MET A CA 1
ATOM 868 C C . MET A 1 106 ? 5.672 0.709 -10.617 1.00 77.38 106 MET A C 1
ATOM 870 O O . MET A 1 106 ? 4.633 1.337 -10.798 1.00 77.38 106 MET A O 1
ATOM 874 N N . GLY A 1 107 ? 6.867 1.290 -10.669 1.00 79.19 107 GLY A N 1
ATOM 875 C CA . GLY A 1 107 ? 7.066 2.716 -10.936 1.00 79.19 107 GLY A CA 1
ATOM 876 C C . GLY A 1 107 ? 7.694 3.502 -9.789 1.00 79.19 107 GLY A C 1
ATOM 877 O O . GLY A 1 107 ? 7.937 4.695 -9.958 1.00 79.19 107 GLY A O 1
ATOM 878 N N . GLY A 1 108 ? 8.015 2.835 -8.678 1.00 82.69 108 GLY A N 1
ATOM 879 C CA . GLY A 1 108 ? 8.634 3.424 -7.490 1.00 82.69 108 GLY A CA 1
ATOM 880 C C . GLY A 1 108 ? 7.710 4.385 -6.740 1.00 82.69 108 GLY A C 1
ATOM 881 O O . GLY A 1 108 ? 6.530 4.501 -7.061 1.00 82.69 108 GLY A O 1
ATOM 882 N N . ASP A 1 109 ? 8.278 5.121 -5.784 1.00 72.75 109 ASP A N 1
ATOM 883 C CA . ASP A 1 109 ? 7.591 5.961 -4.783 1.00 72.75 109 ASP A CA 1
ATOM 884 C C . ASP A 1 109 ? 6.611 7.014 -5.342 1.00 72.75 109 ASP A C 1
ATOM 886 O O . ASP A 1 109 ? 5.831 7.591 -4.594 1.00 72.75 109 ASP A O 1
ATOM 890 N N . ASN A 1 110 ? 6.657 7.317 -6.645 1.00 77.94 110 ASN A N 1
ATOM 891 C CA . ASN A 1 110 ? 5.768 8.295 -7.293 1.00 77.94 110 ASN A CA 1
ATOM 892 C C . ASN A 1 110 ? 4.771 7.649 -8.269 1.00 77.94 110 ASN A C 1
ATOM 894 O O . ASN A 1 110 ? 4.153 8.343 -9.079 1.00 77.94 110 ASN A O 1
ATOM 898 N N . SER A 1 111 ? 4.649 6.323 -8.247 1.00 85.31 111 SER A N 1
ATOM 899 C CA . SER A 1 111 ? 3.725 5.586 -9.098 1.00 85.31 111 SER A CA 1
ATOM 900 C C . SER A 1 111 ? 2.309 5.622 -8.540 1.00 85.31 111 SER A C 1
ATOM 902 O O . SER A 1 111 ? 2.036 5.095 -7.462 1.00 85.31 111 SER A O 1
ATOM 904 N N . GLU A 1 112 ? 1.375 6.163 -9.323 1.00 84.25 112 GLU A N 1
ATOM 905 C CA . GLU A 1 112 ? -0.056 6.089 -9.008 1.00 84.25 112 GLU A CA 1
ATOM 906 C C . GLU A 1 112 ? -0.544 4.633 -8.933 1.00 84.25 112 GLU A C 1
ATOM 908 O O . GLU A 1 112 ? -1.443 4.314 -8.154 1.00 84.25 112 GLU A O 1
ATOM 913 N N . GLN A 1 113 ? 0.059 3.723 -9.708 1.00 79.56 113 GLN A N 1
ATOM 914 C CA . GLN A 1 113 ? -0.272 2.300 -9.655 1.00 79.56 113 GLN A CA 1
ATOM 915 C C . GLN A 1 113 ? 0.167 1.668 -8.334 1.00 79.56 113 GLN A C 1
ATOM 917 O O . GLN A 1 113 ? -0.595 0.887 -7.761 1.00 79.56 113 GLN A O 1
ATOM 922 N N . LEU A 1 114 ? 1.369 1.999 -7.853 1.00 86.19 114 LEU A N 1
ATOM 923 C CA . LEU A 1 114 ? 1.885 1.490 -6.581 1.00 86.19 114 LEU A CA 1
ATOM 924 C C . LEU A 1 114 ? 1.056 2.028 -5.410 1.00 86.19 114 LEU A C 1
ATOM 926 O O . LEU A 1 114 ? 0.535 1.250 -4.614 1.00 86.19 114 LEU A O 1
ATOM 930 N N . LYS A 1 115 ? 0.792 3.337 -5.406 1.00 90.31 115 LYS A N 1
ATOM 931 C CA . LYS A 1 115 ? -0.097 3.986 -4.438 1.00 90.31 115 LYS A CA 1
ATOM 932 C C . LYS A 1 115 ? -1.479 3.332 -4.379 1.00 90.31 115 LYS A C 1
ATOM 934 O O . LYS A 1 115 ? -1.980 3.018 -3.300 1.00 90.31 115 LYS A O 1
ATOM 939 N N . TYR A 1 116 ? -2.109 3.090 -5.532 1.00 87.19 116 TYR A N 1
ATOM 940 C CA . TYR A 1 116 ? -3.408 2.411 -5.597 1.00 87.19 116 TYR A CA 1
ATOM 941 C C . TYR A 1 116 ? -3.351 0.997 -5.002 1.00 87.19 116 TYR A C 1
ATOM 943 O O . TYR A 1 116 ? -4.304 0.542 -4.365 1.00 87.19 116 TYR A O 1
ATOM 951 N N . MET A 1 117 ? -2.222 0.309 -5.181 1.00 86.88 117 MET A N 1
ATOM 952 C CA . MET A 1 117 ? -1.978 -1.018 -4.628 1.00 86.88 117 MET A CA 1
ATOM 953 C C . MET A 1 117 ? -1.925 -0.989 -3.098 1.00 86.88 117 MET A C 1
ATOM 955 O O . MET A 1 117 ? -2.625 -1.770 -2.443 1.00 86.88 117 MET A O 1
ATOM 959 N N . HIS A 1 118 ? -1.171 -0.041 -2.537 1.00 91.00 118 HIS A N 1
ATOM 960 C CA . HIS A 1 118 ? -1.043 0.164 -1.093 1.00 91.00 118 HIS A CA 1
ATOM 961 C C . HIS A 1 118 ? -2.411 0.462 -0.473 1.00 91.00 118 HIS A C 1
ATOM 963 O O . HIS A 1 118 ? -2.881 -0.272 0.401 1.00 91.00 118 HIS A O 1
ATOM 969 N N . ILE A 1 119 ? -3.122 1.446 -1.028 1.00 92.69 119 ILE A N 1
ATOM 970 C CA . ILE A 1 119 ? -4.452 1.847 -0.555 1.00 92.69 119 ILE A CA 1
ATOM 971 C C . ILE A 1 119 ? -5.434 0.669 -0.562 1.00 92.69 119 ILE A C 1
ATOM 973 O O . ILE A 1 119 ? -6.113 0.418 0.435 1.00 92.69 119 ILE A O 1
ATOM 977 N N . ASN A 1 120 ? -5.511 -0.089 -1.658 1.00 89.94 120 ASN A N 1
ATOM 978 C CA . ASN A 1 120 ? -6.435 -1.221 -1.741 1.00 89.94 120 ASN A CA 1
ATOM 979 C C . ASN A 1 120 ? -6.104 -2.333 -0.749 1.00 89.94 120 ASN A C 1
ATOM 981 O O . ASN A 1 120 ? -7.008 -2.990 -0.234 1.00 89.94 120 ASN A O 1
ATOM 985 N N . THR A 1 121 ? -4.825 -2.546 -0.468 1.00 88.94 121 THR A N 1
ATOM 986 C CA . THR A 1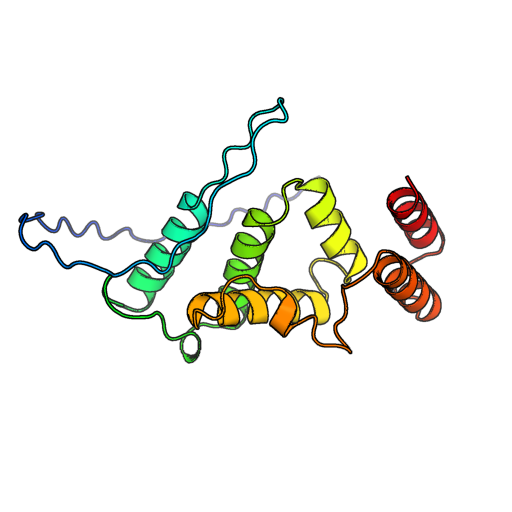 121 ? -4.396 -3.555 0.501 1.00 88.94 121 THR A CA 1
ATOM 987 C C . THR A 1 121 ? -4.816 -3.171 1.912 1.00 88.94 121 THR A C 1
ATOM 989 O O . THR A 1 121 ? -5.384 -4.007 2.617 1.00 88.94 121 THR A O 1
ATOM 992 N N . ALA A 1 122 ? -4.667 -1.897 2.285 1.00 92.25 122 ALA A N 1
ATOM 993 C CA . ALA A 1 122 ? -5.198 -1.373 3.540 1.00 92.25 122 ALA A CA 1
ATOM 994 C C . ALA A 1 122 ? -6.724 -1.508 3.626 1.00 92.25 122 ALA A C 1
ATOM 996 O O . ALA A 1 122 ? -7.243 -1.982 4.636 1.00 92.25 122 ALA A O 1
ATOM 997 N N . ILE A 1 123 ? -7.457 -1.163 2.561 1.00 92.06 123 ILE A N 1
ATOM 998 C CA . ILE A 1 123 ? -8.923 -1.297 2.527 1.00 92.06 123 ILE A CA 1
ATOM 999 C C . ILE A 1 123 ? -9.344 -2.760 2.701 1.00 92.06 123 ILE A C 1
ATOM 1001 O O . ILE A 1 123 ? -10.216 -3.050 3.517 1.00 92.06 123 ILE A O 1
ATOM 1005 N N . ASN A 1 124 ? -8.721 -3.692 1.977 1.00 88.50 124 ASN A N 1
ATOM 1006 C CA . ASN A 1 124 ? -9.048 -5.117 2.063 1.00 88.50 124 ASN A CA 1
ATOM 1007 C C . ASN A 1 124 ? -8.797 -5.680 3.463 1.00 88.50 124 ASN A C 1
ATOM 1009 O O . ASN A 1 124 ? -9.615 -6.448 3.982 1.00 88.50 124 ASN A O 1
ATOM 1013 N N . TYR A 1 125 ? -7.687 -5.274 4.078 1.00 90.31 125 TYR A N 1
ATOM 1014 C CA . TYR A 1 125 ? -7.357 -5.638 5.445 1.00 90.31 125 TYR A CA 1
ATOM 1015 C C . TYR A 1 125 ? -8.395 -5.098 6.437 1.00 90.31 125 TYR A C 1
ATOM 1017 O O . TYR A 1 125 ? -8.977 -5.876 7.194 1.00 90.31 125 TYR A O 1
ATOM 1025 N N . LEU A 1 126 ? -8.706 -3.798 6.373 1.00 91.00 126 LEU A N 1
ATOM 1026 C CA . LEU A 1 126 ? -9.697 -3.155 7.241 1.00 91.00 126 LEU A CA 1
ATOM 1027 C C . LEU A 1 126 ? -11.098 -3.742 7.055 1.00 91.00 126 LEU A C 1
ATOM 1029 O O . LEU A 1 126 ? -11.850 -3.884 8.019 1.00 91.00 126 LEU A O 1
ATOM 1033 N N . GLU A 1 127 ? -11.458 -4.125 5.832 1.00 87.88 127 GLU A N 1
ATOM 1034 C CA . GLU A 1 127 ? -12.742 -4.751 5.544 1.00 87.88 127 GLU A CA 1
ATOM 1035 C C . GLU A 1 127 ? -12.840 -6.209 6.010 1.00 87.88 127 GLU A C 1
ATOM 1037 O O . GLU A 1 127 ? -13.949 -6.723 6.165 1.00 87.88 127 GLU A O 1
ATOM 1042 N N . GLY A 1 128 ? -11.713 -6.848 6.329 1.00 84.38 128 GLY A N 1
ATOM 1043 C CA . GLY A 1 128 ? -11.661 -8.241 6.764 1.00 84.38 128 GLY A CA 1
ATOM 1044 C C . GLY A 1 128 ? -11.715 -9.243 5.609 1.00 84.38 128 GLY A C 1
ATOM 1045 O O . GLY A 1 128 ? -11.960 -10.425 5.846 1.00 84.38 128 GLY A O 1
ATOM 1046 N N . TYR A 1 129 ? -11.455 -8.805 4.370 1.00 79.38 129 TYR A N 1
ATOM 1047 C CA . TYR A 1 129 ? -11.360 -9.690 3.200 1.00 79.38 129 TYR A CA 1
ATOM 1048 C C . TYR A 1 129 ? -10.084 -10.556 3.205 1.00 79.38 129 TYR A C 1
ATOM 1050 O O . TYR A 1 129 ? -9.927 -11.443 2.365 1.00 79.38 129 TYR A O 1
ATOM 1058 N N . GLY A 1 130 ? -9.210 -10.356 4.198 1.00 63.81 130 GLY A N 1
ATOM 1059 C CA . GLY A 1 130 ? -7.922 -11.026 4.329 1.00 63.81 130 GLY A CA 1
ATOM 1060 C C . GLY A 1 130 ? -6.896 -10.485 3.334 1.00 63.81 130 GLY A C 1
ATOM 1061 O O . GLY A 1 130 ? -7.233 -9.835 2.349 1.00 63.81 130 GLY A O 1
ATOM 1062 N N . PHE A 1 131 ? -5.624 -10.811 3.557 1.00 59.94 131 PHE A N 1
ATOM 1063 C CA . PHE A 1 131 ? -4.507 -10.488 2.655 1.00 59.94 131 PHE A CA 1
ATOM 1064 C C . PHE A 1 131 ? -4.534 -11.257 1.326 1.00 59.94 131 PHE A C 1
ATOM 1066 O O . PHE A 1 131 ? -3.535 -11.354 0.614 1.00 59.94 131 PHE A O 1
ATOM 1073 N N . GLY A 1 132 ? -5.670 -11.879 1.010 1.00 49.34 132 GLY A N 1
ATOM 1074 C CA . GLY A 1 132 ? -5.842 -12.679 -0.179 1.00 49.34 132 GLY A CA 1
ATOM 1075 C C . GLY A 1 132 ? -5.682 -11.803 -1.407 1.00 49.34 132 GLY A C 1
ATOM 1076 O O . GLY A 1 132 ? -6.624 -11.141 -1.837 1.00 49.34 132 GLY A O 1
ATOM 1077 N N . MET A 1 133 ? -4.512 -11.912 -2.029 1.00 47.94 133 MET A N 1
ATOM 1078 C CA . MET A 1 133 ? -4.242 -11.470 -3.391 1.00 47.94 133 MET A CA 1
ATOM 1079 C C . MET A 1 133 ? -5.388 -11.819 -4.358 1.00 47.94 133 MET A C 1
ATOM 1081 O O . MET A 1 133 ? -5.557 -11.107 -5.326 1.00 47.94 133 MET A O 1
ATOM 1085 N N . GLY A 1 134 ? -6.241 -12.820 -4.092 1.00 42.09 134 GLY A N 1
ATOM 1086 C CA . 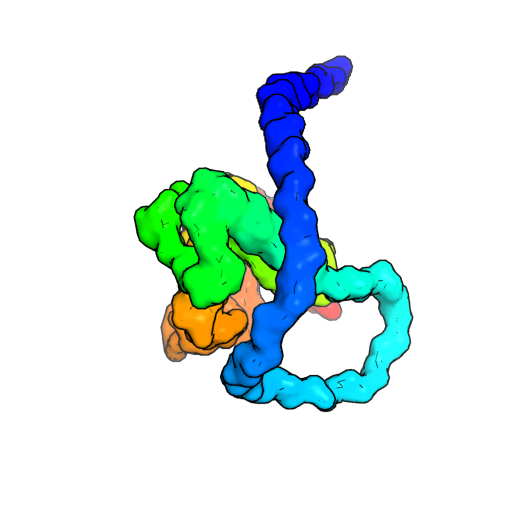GLY A 1 134 ? -7.409 -13.188 -4.910 1.00 42.09 134 GLY A CA 1
ATOM 1087 C C . GLY A 1 134 ? -8.448 -12.086 -5.197 1.00 42.09 134 GLY A C 1
ATOM 1088 O O . GLY A 1 134 ? -9.223 -12.248 -6.135 1.00 42.09 134 GLY A O 1
ATOM 1089 N N . GLY A 1 135 ? -8.458 -10.966 -4.462 1.00 43.53 135 GLY A N 1
ATOM 1090 C CA . GLY A 1 135 ? -9.267 -9.782 -4.810 1.00 43.53 135 GLY A CA 1
ATOM 1091 C C . GLY A 1 135 ? -8.634 -8.885 -5.886 1.00 43.53 135 GLY A C 1
ATOM 1092 O O . GLY A 1 135 ? -9.345 -8.281 -6.685 1.00 43.53 135 GLY A O 1
ATOM 1093 N N . MET A 1 136 ? -7.299 -8.841 -5.947 1.00 43.62 136 MET A N 1
ATOM 1094 C CA . MET A 1 136 ? -6.517 -8.102 -6.957 1.00 43.62 136 MET A CA 1
ATOM 1095 C C . MET A 1 136 ? -5.958 -9.015 -8.064 1.00 43.62 136 MET A C 1
ATOM 1097 O O . MET A 1 136 ? -5.590 -8.532 -9.128 1.00 43.62 136 MET A O 1
ATOM 1101 N N . MET A 1 137 ? -5.959 -10.331 -7.825 1.00 38.78 137 MET A N 1
ATOM 1102 C CA . MET A 1 137 ? -5.591 -11.469 -8.675 1.00 38.78 137 MET A CA 1
ATOM 1103 C C . MET A 1 137 ? -6.836 -12.285 -9.066 1.00 38.78 137 MET A C 1
ATOM 1105 O O . MET A 1 137 ? -6.820 -13.516 -9.093 1.00 38.78 137 MET A O 1
ATOM 1109 N N . GLY A 1 138 ? -7.950 -11.616 -9.374 1.00 37.12 138 GLY A N 1
ATOM 1110 C CA . GLY A 1 138 ? -8.954 -12.240 -10.237 1.00 37.12 138 GLY A CA 1
ATOM 1111 C C . GLY A 1 138 ? -8.318 -12.608 -11.585 1.00 37.12 138 GLY A C 1
ATOM 1112 O O . GLY A 1 138 ? -7.202 -12.194 -11.873 1.00 37.12 138 GLY A O 1
ATOM 1113 N N . ASN A 1 139 ? -9.026 -13.335 -12.449 1.00 37.69 139 ASN A N 1
ATOM 1114 C CA . ASN A 1 139 ? -8.547 -13.866 -13.743 1.00 37.69 139 ASN A CA 1
ATOM 1115 C C . ASN A 1 139 ? -8.007 -12.812 -14.767 1.00 37.69 139 ASN A C 1
ATOM 1117 O O . ASN A 1 139 ? -7.750 -13.166 -15.910 1.00 37.69 139 ASN A O 1
ATOM 1121 N N . ASN A 1 140 ? -7.876 -11.541 -14.353 1.00 41.91 140 ASN A N 1
ATOM 1122 C CA . ASN A 1 140 ? -7.358 -10.345 -15.037 1.00 41.91 140 ASN A CA 1
ATOM 1123 C C . ASN A 1 140 ? -6.428 -9.484 -14.130 1.00 41.91 140 ASN A C 1
ATOM 1125 O O . ASN A 1 140 ? -6.247 -8.293 -14.373 1.00 41.91 140 ASN A O 1
ATOM 1129 N N . GLY A 1 141 ? -5.911 -10.031 -13.029 1.00 41.78 141 GLY A N 1
ATOM 1130 C CA . GLY A 1 141 ? -5.126 -9.302 -12.034 1.00 41.78 141 GLY A CA 1
ATOM 1131 C C . GLY A 1 141 ? -3.633 -9.228 -12.349 1.00 41.78 141 GLY A C 1
ATOM 1132 O O . GLY A 1 141 ? -3.059 -10.166 -12.885 1.00 41.78 141 GLY A O 1
ATOM 1133 N N . ILE A 1 142 ? -3.010 -8.114 -11.968 1.00 42.59 142 ILE A N 1
ATOM 1134 C CA . ILE A 1 142 ? -1.704 -7.608 -12.439 1.00 42.59 142 ILE A CA 1
ATOM 1135 C C . ILE A 1 142 ? -0.476 -8.484 -12.063 1.00 42.59 142 ILE A C 1
ATOM 1137 O O . ILE A 1 142 ? 0.613 -8.228 -12.562 1.00 42.59 142 ILE A O 1
ATOM 1141 N N . TRP A 1 143 ? -0.598 -9.507 -11.206 1.00 46.78 143 TRP A N 1
ATOM 1142 C CA . TRP A 1 143 ? 0.565 -10.045 -10.467 1.00 46.78 143 TRP A CA 1
ATOM 1143 C C . TRP A 1 143 ? 0.681 -11.577 -10.354 1.00 46.78 143 TRP A C 1
ATOM 1145 O O . TRP A 1 143 ? 1.375 -12.079 -9.471 1.00 46.78 143 TRP A O 1
ATOM 1155 N N . GLY A 1 144 ? 0.020 -12.354 -11.211 1.00 42.28 144 GLY A N 1
ATOM 1156 C CA . GLY A 1 144 ? -0.030 -13.814 -11.073 1.00 42.28 144 GLY A CA 1
ATOM 1157 C C . GLY A 1 144 ? 1.256 -14.568 -11.445 1.00 42.28 144 GLY A C 1
ATOM 1158 O O . GLY A 1 144 ? 1.467 -15.666 -10.933 1.00 42.28 144 GLY A O 1
ATOM 1159 N N . ASN A 1 145 ? 2.118 -14.028 -12.316 1.00 50.09 145 ASN A N 1
ATOM 1160 C CA . ASN A 1 145 ? 3.249 -14.772 -12.891 1.00 50.09 145 ASN A CA 1
ATOM 1161 C C . ASN A 1 145 ? 4.531 -13.933 -13.087 1.00 50.09 145 ASN A C 1
ATOM 1163 O O . ASN A 1 145 ? 4.486 -12.724 -13.269 1.00 50.09 145 ASN A O 1
ATOM 1167 N N . ASN A 1 146 ? 5.704 -14.589 -13.148 1.00 52.75 146 ASN A N 1
ATOM 1168 C CA . ASN A 1 146 ? 6.989 -13.951 -13.515 1.00 52.75 146 ASN A CA 1
ATOM 1169 C C . ASN A 1 146 ? 6.973 -13.385 -14.960 1.00 52.75 146 ASN A C 1
ATOM 1171 O O . ASN A 1 146 ? 7.739 -12.485 -15.305 1.00 52.75 146 ASN A O 1
ATOM 1175 N N . SER A 1 147 ? 6.058 -13.879 -15.807 1.00 56.03 147 SER A N 1
ATOM 1176 C CA . SER A 1 147 ? 5.719 -13.238 -17.082 1.00 56.03 147 SER A CA 1
ATOM 1177 C C . SER A 1 147 ? 5.208 -11.815 -16.880 1.00 56.03 147 SER A C 1
ATOM 1179 O O . SER A 1 147 ? 5.611 -10.935 -17.627 1.00 56.03 147 SER A O 1
ATOM 1181 N N . ASP A 1 148 ? 4.430 -11.570 -15.827 1.00 67.81 148 ASP A N 1
ATOM 1182 C CA . ASP A 1 148 ? 3.758 -10.295 -15.585 1.00 67.81 148 ASP A CA 1
ATOM 1183 C C . ASP A 1 148 ? 4.774 -9.232 -15.148 1.00 67.81 148 ASP A C 1
ATOM 1185 O O . ASP A 1 148 ? 4.756 -8.119 -15.660 1.00 67.81 148 ASP A O 1
ATOM 1189 N N . ALA A 1 149 ? 5.750 -9.589 -14.303 1.00 78.12 149 ALA A N 1
ATOM 1190 C CA . ALA A 1 149 ? 6.839 -8.682 -13.929 1.00 78.12 149 ALA A CA 1
ATOM 1191 C C . ALA A 1 149 ? 7.724 -8.302 -15.132 1.00 78.12 149 ALA A C 1
ATOM 1193 O O . ALA A 1 149 ? 8.067 -7.132 -15.313 1.00 78.12 149 ALA A O 1
ATOM 1194 N N . LEU A 1 150 ? 8.063 -9.269 -15.996 1.00 84.19 150 LEU A N 1
ATOM 1195 C CA . LEU A 1 150 ? 8.789 -8.994 -17.240 1.00 84.19 150 LEU A CA 1
ATOM 1196 C C . LEU A 1 150 ? 7.947 -8.203 -18.249 1.00 84.19 150 LEU A C 1
ATOM 1198 O O . LEU A 1 150 ? 8.513 -7.431 -19.022 1.00 84.19 150 LEU A O 1
ATOM 1202 N N . ASP A 1 151 ? 6.632 -8.393 -18.275 1.00 84.75 151 ASP A N 1
ATOM 1203 C CA . ASP A 1 151 ? 5.726 -7.697 -19.188 1.00 84.75 151 ASP A CA 1
ATOM 1204 C C . ASP A 1 151 ? 5.483 -6.252 -18.745 1.00 84.75 151 ASP A C 1
ATOM 1206 O O . ASP A 1 151 ? 5.615 -5.354 -19.577 1.00 84.75 151 ASP A O 1
ATOM 1210 N N . ILE A 1 152 ? 5.299 -6.002 -17.442 1.00 83.25 152 ILE A N 1
ATOM 1211 C CA . ILE A 1 152 ? 5.329 -4.655 -16.849 1.00 83.25 152 ILE A CA 1
ATOM 1212 C C . ILE A 1 152 ? 6.653 -3.978 -17.206 1.00 83.25 152 ILE A C 1
ATOM 1214 O O . ILE A 1 152 ? 6.673 -2.863 -17.728 1.00 83.25 152 ILE A O 1
ATOM 1218 N N . LEU A 1 153 ? 7.776 -4.670 -17.005 1.00 87.81 153 LEU A N 1
ATOM 1219 C CA . LEU A 1 153 ? 9.096 -4.121 -17.295 1.00 87.81 153 LEU A CA 1
ATOM 1220 C C . LEU A 1 153 ? 9.267 -3.760 -18.785 1.00 87.81 153 LEU A C 1
ATOM 1222 O O . LEU A 1 153 ? 9.796 -2.696 -19.113 1.00 87.81 153 LEU A O 1
ATOM 1226 N N . LYS A 1 154 ? 8.798 -4.613 -19.708 1.00 89.25 154 LYS A N 1
ATOM 1227 C CA . LYS A 1 154 ? 8.805 -4.330 -21.158 1.00 89.25 154 LYS A CA 1
ATOM 1228 C C . LYS A 1 154 ? 7.905 -3.153 -21.513 1.00 89.25 154 LYS A C 1
ATOM 1230 O O . LYS A 1 154 ? 8.305 -2.328 -22.330 1.00 89.25 154 LYS A O 1
ATOM 1235 N N . GLU A 1 155 ? 6.709 -3.083 -20.937 1.00 86.56 155 GLU A N 1
ATOM 1236 C CA . GLU A 1 155 ? 5.751 -2.011 -21.196 1.00 86.56 155 GLU A CA 1
ATOM 1237 C C . GLU A 1 155 ? 6.328 -0.655 -20.782 1.00 86.56 155 GLU A C 1
ATOM 1239 O O . GLU A 1 155 ? 6.316 0.290 -21.571 1.00 86.56 155 GLU A O 1
ATOM 1244 N N . ARG A 1 156 ? 6.915 -0.575 -19.585 1.00 86.56 156 ARG A N 1
ATOM 1245 C CA . ARG A 1 156 ? 7.544 0.649 -19.074 1.00 86.56 156 ARG A CA 1
ATOM 1246 C C . ARG A 1 156 ? 8.733 1.089 -19.922 1.00 86.56 156 ARG A C 1
ATOM 1248 O O . ARG A 1 156 ? 8.866 2.274 -20.226 1.00 86.56 156 ARG A O 1
ATOM 1255 N N . TYR A 1 157 ? 9.552 0.142 -20.381 1.00 91.75 157 TYR A N 1
ATOM 1256 C CA . TYR A 1 157 ? 10.632 0.439 -21.324 1.00 91.75 157 TYR A CA 1
ATOM 1257 C C . TYR A 1 157 ? 10.097 0.950 -22.670 1.00 91.75 157 TYR A C 1
ATOM 1259 O O . TYR A 1 157 ? 10.589 1.949 -23.188 1.00 91.75 157 TYR A O 1
ATOM 1267 N N . ALA A 1 158 ? 9.048 0.325 -23.214 1.00 92.50 158 ALA A N 1
ATOM 1268 C CA . ALA A 1 158 ? 8.423 0.747 -24.468 1.00 92.50 158 ALA A CA 1
ATOM 1269 C C . ALA A 1 158 ? 7.781 2.144 -24.379 1.00 92.50 158 ALA A C 1
ATOM 1271 O O . ALA A 1 158 ? 7.780 2.879 -25.366 1.00 92.50 158 ALA A O 1
ATOM 1272 N N . LYS A 1 159 ? 7.269 2.526 -23.202 1.00 89.12 159 LYS A N 1
ATOM 1273 C CA . LYS A 1 159 ? 6.745 3.871 -22.913 1.00 89.12 159 LYS A CA 1
ATOM 1274 C C . LYS A 1 159 ? 7.836 4.916 -22.651 1.00 89.12 159 LYS A C 1
ATOM 1276 O O . LYS A 1 159 ? 7.532 6.105 -22.648 1.00 89.12 159 LYS A O 1
ATOM 1281 N N . GLY A 1 160 ? 9.086 4.497 -22.443 1.00 89.19 160 GLY A N 1
ATOM 1282 C CA . GLY A 1 160 ? 10.192 5.384 -22.077 1.00 89.19 160 GLY A CA 1
ATOM 1283 C C . GLY A 1 160 ? 10.164 5.847 -20.617 1.00 89.19 160 GLY A C 1
ATOM 1284 O O . GLY A 1 160 ? 10.796 6.847 -20.291 1.00 89.19 160 GLY A O 1
ATOM 1285 N N . GLU A 1 161 ? 9.439 5.143 -19.742 1.00 86.31 161 GLU A N 1
ATOM 1286 C CA . GLU A 1 161 ? 9.402 5.421 -18.296 1.00 86.31 161 GLU A CA 1
ATOM 1287 C C . GLU A 1 161 ? 10.684 4.981 -17.580 1.00 86.31 161 GLU A C 1
ATOM 1289 O O . GLU A 1 161 ? 10.970 5.450 -16.481 1.00 86.31 161 GLU A O 1
ATOM 1294 N N . ILE A 1 162 ? 11.428 4.062 -18.197 1.00 89.62 162 ILE A N 1
ATOM 1295 C CA . ILE A 1 162 ? 12.719 3.567 -17.727 1.00 89.62 162 ILE A CA 1
ATOM 1296 C C . ILE A 1 162 ? 13.716 3.540 -18.883 1.00 89.62 162 ILE A C 1
ATOM 1298 O O . ILE A 1 162 ? 13.363 3.338 -20.050 1.00 89.62 162 ILE A O 1
ATOM 1302 N N . THR A 1 163 ? 14.982 3.729 -18.549 1.00 92.75 163 THR A N 1
ATOM 1303 C CA . THR A 1 163 ? 16.112 3.648 -19.471 1.00 92.75 163 THR A CA 1
ATOM 1304 C C . THR A 1 163 ? 16.412 2.203 -19.872 1.00 92.75 163 THR A C 1
ATOM 1306 O O . THR A 1 163 ? 15.924 1.235 -19.283 1.00 92.75 163 THR A O 1
ATOM 1309 N N . LYS A 1 164 ? 17.245 2.033 -20.905 1.00 93.88 164 LYS A N 1
ATOM 1310 C CA . LYS A 1 164 ? 17.696 0.704 -21.337 1.00 93.88 164 LYS A CA 1
ATOM 1311 C C . LYS A 1 164 ? 18.549 0.035 -20.257 1.00 93.88 164 LYS A C 1
ATOM 1313 O O . LYS A 1 164 ? 18.509 -1.184 -20.110 1.00 93.88 164 LYS A O 1
ATOM 1318 N N . GLU A 1 165 ? 19.331 0.829 -19.540 1.00 94.00 165 GLU A N 1
ATOM 1319 C CA . GLU A 1 165 ? 20.177 0.412 -18.431 1.00 94.00 165 GLU A CA 1
ATOM 1320 C C . GLU A 1 165 ? 19.311 -0.142 -17.291 1.00 94.00 165 GLU A C 1
ATOM 1322 O O . GLU A 1 165 ? 19.454 -1.317 -16.954 1.00 94.00 165 GLU A O 1
ATOM 1327 N N . GLU A 1 166 ? 18.326 0.631 -16.820 1.00 89.12 166 GLU A N 1
ATOM 1328 C CA . GLU A 1 166 ? 17.359 0.201 -15.795 1.00 89.12 166 GLU A CA 1
ATOM 1329 C C . GLU A 1 166 ? 16.588 -1.056 -16.220 1.00 89.12 166 GLU A C 1
ATOM 1331 O O . GLU A 1 166 ? 16.444 -1.997 -15.439 1.00 89.12 166 GLU A O 1
ATOM 1336 N N . TYR A 1 167 ? 16.148 -1.122 -17.483 1.00 93.00 167 TYR A N 1
ATOM 1337 C CA . TYR A 1 167 ? 15.482 -2.306 -18.027 1.00 93.00 167 TYR A CA 1
ATOM 1338 C C . TYR A 1 167 ? 16.358 -3.563 -17.929 1.00 93.00 167 TYR A C 1
ATOM 1340 O O . TYR A 1 167 ? 15.887 -4.623 -17.516 1.00 93.00 167 TYR A O 1
ATOM 1348 N N . ASN A 1 168 ? 17.634 -3.472 -18.311 1.00 92.38 168 ASN A N 1
ATOM 1349 C CA . ASN A 1 168 ? 18.531 -4.627 -18.303 1.00 92.38 168 ASN A CA 1
ATOM 1350 C C . ASN A 1 168 ? 18.880 -5.081 -16.883 1.00 92.38 168 ASN A C 1
ATOM 1352 O O . ASN A 1 168 ? 18.942 -6.286 -16.645 1.00 92.38 168 ASN A O 1
ATOM 1356 N N . GLU A 1 169 ? 19.083 -4.143 -15.957 1.00 91.00 169 GLU A N 1
ATOM 1357 C CA . GLU A 1 169 ? 19.349 -4.443 -14.547 1.00 91.00 169 GLU A CA 1
ATOM 1358 C C . GLU A 1 169 ? 18.166 -5.177 -13.908 1.00 91.00 169 GLU A C 1
ATOM 1360 O O . GLU A 1 169 ? 18.332 -6.276 -13.377 1.00 91.00 169 GLU A O 1
ATOM 1365 N N . MET A 1 170 ? 16.950 -4.637 -14.045 1.00 89.56 170 MET A N 1
ATOM 1366 C CA . MET A 1 170 ? 15.746 -5.258 -13.484 1.00 89.56 170 MET A CA 1
ATOM 1367 C C . MET A 1 170 ? 15.433 -6.609 -14.140 1.00 89.56 170 MET A C 1
ATOM 1369 O O . MET A 1 170 ? 15.024 -7.557 -13.471 1.00 89.56 170 MET A O 1
ATOM 1373 N N . LYS A 1 171 ? 15.672 -6.740 -15.450 1.00 90.38 171 LYS A N 1
ATOM 1374 C CA . LYS A 1 171 ? 15.504 -8.010 -16.166 1.00 90.38 171 LYS A CA 1
ATOM 1375 C C . LYS A 1 171 ? 16.489 -9.075 -15.686 1.00 90.38 171 LYS A C 1
ATOM 1377 O O . LYS A 1 171 ? 16.112 -10.244 -15.596 1.00 90.38 171 LYS A O 1
ATOM 1382 N N . ALA A 1 172 ? 17.738 -8.697 -15.417 1.00 89.00 172 ALA A N 1
ATOM 1383 C CA . ALA A 1 172 ? 18.731 -9.619 -14.882 1.00 89.00 172 ALA A CA 1
ATOM 1384 C C . ALA A 1 172 ? 18.289 -10.146 -13.513 1.00 89.00 172 ALA A C 1
ATOM 1386 O O . ALA A 1 172 ? 18.377 -11.346 -13.285 1.00 89.00 172 ALA A O 1
ATOM 1387 N N . GLU A 1 173 ? 17.734 -9.290 -12.652 1.00 84.31 173 GLU A N 1
ATOM 1388 C CA . GLU A 1 173 ? 17.220 -9.698 -11.340 1.00 84.31 173 GLU A CA 1
ATOM 1389 C C . GLU A 1 173 ? 16.036 -10.673 -11.438 1.00 84.31 173 GLU A C 1
ATOM 1391 O O . GLU A 1 173 ? 16.008 -11.674 -10.732 1.00 84.31 173 GLU A O 1
ATOM 1396 N N . LEU A 1 174 ? 15.103 -10.446 -12.373 1.00 82.19 174 LEU A N 1
ATOM 1397 C CA . LEU A 1 174 ? 13.933 -11.317 -12.592 1.00 82.19 174 LEU A CA 1
ATOM 1398 C C . LEU A 1 174 ? 14.264 -12.718 -13.126 1.00 82.19 174 LEU A C 1
ATOM 1400 O O . LEU A 1 174 ? 13.410 -13.608 -13.091 1.00 82.19 174 LEU A O 1
ATOM 1404 N N . THR A 1 175 ? 15.461 -12.898 -13.687 1.00 78.56 175 THR A N 1
ATOM 1405 C CA . THR A 1 175 ? 15.875 -14.131 -14.378 1.00 78.56 175 THR A CA 1
ATOM 1406 C C . THR A 1 175 ? 16.967 -14.916 -13.648 1.00 78.56 175 THR A C 1
ATOM 1408 O O . THR A 1 175 ? 17.445 -15.913 -14.194 1.00 78.56 175 THR A O 1
ATOM 1411 N N . LYS A 1 176 ? 17.346 -14.488 -12.438 1.00 73.44 176 LYS A N 1
ATOM 1412 C CA . LYS A 1 176 ? 18.204 -15.248 -11.516 1.00 73.44 176 LYS A CA 1
ATOM 1413 C C . LYS A 1 176 ? 17.459 -16.433 -10.905 1.00 73.44 176 LYS A C 1
ATOM 1415 O O . LYS A 1 176 ? 18.129 -17.472 -10.712 1.00 73.44 176 LYS A O 1
#

Foldseek 3Di:
DDDDDDPPDDDDDPPPPDDDDDDDDDDDDDPDDDDDDDDDDDDDDDQDPPVLVVLVVVQCVVVVNDPPGQDDLVPDDLVSQLVSLLVLVVSVDPDPVVVQLVLVLQLHPPHPSSSVNSNVQSVCVSVVVPNPCCVQPPVPHQDDDLVSSLVSLVVCVVVVSDDPVRSVVSVVVSVD

InterPro domains:
  IPR018649 SHOCT domain [PF09851] (148-174)

Secondary structure (DSSP, 8-state):
-----------------------------PPP----------------HHHHHHHHHHHHHHHT--TTSPP-GGGS-HHHHHHHHHHHHHTT-S-HHHHHHHHHHHTGGG-HHHHHHHHHHHHHHHHT--S-GGGT-STT-TTSSHHHHHHHHHHHHHHTSS-HHHHHHHHHHHT-

Organism: NCBI:txid1627895

pLDDT: mean 70.42, std 23.36, range [30.25, 97.62]

=== Feature glossary ===
A reading guide for the features in this record.

Start from the sequence.

  · Sequence gives the chain of amino acids in standard one-letter code (A=alanine, C=cysteine, …, Y=tyrosine), read N→C. It is the only feature that is directly encoded by the gene; all structural features are derived from the folded form of this sequence.

Fold it, and you get atomic coordinates and the backbone conformation that goes with them.

  · The mmCIF table is the protein's shape written out atom by atom. For each backbone N, Cα, C, and carbonyl O, it records an (x, y, z) coordinate triple in Å plus the residue type, chain letter, and residue number.

  · Backbone dihedral angles. Every residue except chain termini has a φ (preceding-C → N → Cα → C) and a ψ (N → Cα → C → next-N). They are reported in degrees following the IUPAC sign convention. Secondary structure is essentially a statement about which (φ, ψ) basin each residue occupies.

  · DSSP 8-state secondary structure assigns each residue one of H (α-helix), G (3₁₀-helix), I (π-helix), E (extended β-strand), B (isolated β-bridge), T (hydrogen-bonded turn), S (bend), or '-' (coil). The assignment is computed from backbone hydrogen-bond geometry via the Kabsch–Sander algorithm.

  · P-SEA three-state annotation labels each residue as helix, strand, or coil based purely on the geometry of the Cα trace. It serves as a fallback when the full backbone (and thus DSSP) is unavailable.

Summarize the fold with a handful of shape descriptors and a per-residue structural alphabet.

  · Radius of gyration (Rg) is the root-mean-square distance of Cα atoms from their centroid — a single number for overall size and compactness. A globular domain of N residues has Rg ≈ 2.2·N^0.38 Å; an extended or disordered chain has a much larger Rg. The Cα contact count is the number of residue pairs whose Cα atoms are within 8 Å and are more than four positions apart in sequence — a standard proxy for tertiary packing density. The bounding box is the smallest axis-aligned box enclosing all Cα atoms.

  · Foldseek's 3Di representation compresses backbone geometry into a per-residue letter drawn from a learned twenty-state alphabet. It captures the tertiary interaction pattern around each residue — which residues are packed against it in space, regardless of where they are in sequence.

  · Accessible surface area quantifies burial. A residue with SASA near zero is packed into the hydrophobic core; one with SASA >100 Å² sits on the surface. Computed here via the Shrake–Rupley numerical algorithm with a 1.4 Å probe.

Ask how reliable the model is.

  · For AlphaFold models, the B-factor field carries pLDDT — the model's own estimate of local accuracy on a 0–100 scale. Regions with pLDDT<50 should be treated as essentially unmodeled; they often correspond to intrinsically disordered segments.

  · For experimental (PDB) structures, the B-factor (temperature factor) quantifies the positional spread of each atom in the crystal — a combination of thermal vibration and static disorder — in units of Å². High B-factors mark flexible loops or poorly resolved regions; low B-factors mark the rigid, well-ordered core.

  · PAE(i, j) answers: if I align the predicted and true structures on residue i, how far off (in Å) do I expect residue j to be? A block-diagonal PAE matrix with low values on the blocks and high values off-diagonal is the signature of a multi-domain protein with confidently predicted domains but uncertain inter-domain orientation.

Place it in context: what it resembles, what it is annotated as, and how it looks.

  · Structural nearest neighbors (via Foldseek easy-search vs the PDB). Reported per hit: target PDB id, E-value, and alignment TM-score. A TM-score above ~0.5 is the conventional threshold for 'same fold'.

  · Functional annotations link the protein to curated databases. InterPro entries identify conserved domains and families by matching the sequence against member-database signatures (Pfam, PROSITE, CDD, …). Gene Ontology (GO) terms describe molecular function, biological process, and cellular component in a controlled vocabulary. CATH places the structure in a hierarchical fold classification (Class/Architecture/Topology/Homologous-superfamily). The organism is the source species.

  · Plot images: a contact map (which residues are close in 3D, as an N×N binary image), a Ramachandran scatter (backbone torsion angles, revealing secondary-structure composition at a glance), and — for AlphaFold structures — a PAE heatmap (pairwise prediction confidence).

  · Structure images are PyMOL renders from six orthogonal camera directions. Cartoon representation draws helices as coils and strands as arrows; sticks shows the backbone as bonds; surface shows the solvent-excluded envelope. Rainbow coloring maps sequence position to hue (blue→red, N→C); chain coloring assigns a distinct color per polypeptide.